Protein AF-A0AAU7AW93-F1 (afdb_monomer_lite)

InterPro domains:
  IPR002575 Aminoglycoside phosphotransferase [PF01636] (5-133)
  IPR011009 Protein kinase-like domain superfamily [SSF56112] (4-154)

pLDDT: mean 82.18, std 22.14, range [33.28, 98.25]

Radius of gyration: 29.1 Å; chains: 1; bounding box: 102×39×60 Å

Sequence (189 aa):
MTFSEWIPGVDPTPRVDDAGQLGRALRDLHDALAAYDGDLANMSDLGNDIERLHSLLRAADDEEAGIIRSLHDRLQMLKDEVFTSALPAQALHGDISLGNQLRTPRGRFWNDFEDTFRGPIHWDVASCVISLTNHGATSDHVRKMLDGFDGTTPTTSGLSFAPTPSTTRYGACTTDSEGATQRSDLSDC

Secondary structure (DSSP, 8-state):
--S----TT---S-----HHHHHHHHHHHHHHHTT--S---BHHHHHHHHHHHHHH---SSHHHHHHHHHHHHHHHHHHHHHHT--SPEEE--S---SSSEEEETTEEEE---TT--EEETHHHHHHHHHHHHHTT--HHHHHHHHHHHHT----------PPP-----PPP-----------------

Structure (mmCIF, N/CA/C/O backbone):
data_AF-A0AAU7AW93-F1
#
_entry.id   AF-A0AAU7AW93-F1
#
loop_
_atom_site.group_PDB
_atom_site.id
_atom_site.type_symbol
_atom_site.label_atom_id
_atom_site.label_alt_id
_atom_site.label_comp_id
_atom_site.label_asym_id
_atom_site.label_entity_id
_atom_site.label_seq_id
_atom_site.pdbx_PDB_ins_code
_atom_site.Cartn_x
_atom_site.Cartn_y
_atom_site.Cartn_z
_atom_site.occupancy
_atom_site.B_iso_or_equiv
_atom_site.auth_seq_id
_atom_site.auth_comp_id
_atom_site.auth_asym_id
_atom_site.auth_atom_id
_atom_site.pdbx_PDB_model_num
ATOM 1 N N . MET A 1 1 ? -26.311 10.430 -2.119 1.00 48.12 1 MET A N 1
ATOM 2 C CA . MET A 1 1 ? -24.975 10.139 -1.565 1.00 48.12 1 MET A CA 1
ATOM 3 C C . MET A 1 1 ? -23.961 10.732 -2.515 1.00 48.12 1 MET A C 1
ATOM 5 O O . MET A 1 1 ? -24.106 10.522 -3.714 1.00 48.12 1 MET A O 1
ATOM 9 N N . THR A 1 2 ? -23.021 11.531 -2.019 1.00 68.88 2 THR A N 1
ATOM 10 C CA . THR A 1 2 ? -21.828 11.878 -2.797 1.00 68.88 2 THR A CA 1
ATOM 11 C C . THR A 1 2 ? -20.848 10.715 -2.697 1.00 68.88 2 THR A C 1
ATOM 13 O O . THR A 1 2 ? -20.822 10.019 -1.685 1.00 68.88 2 THR A O 1
ATOM 16 N N . PHE A 1 3 ? -20.088 10.478 -3.763 1.00 79.44 3 PHE A N 1
ATOM 17 C CA . PHE A 1 3 ? -19.058 9.438 -3.793 1.00 79.44 3 PHE A CA 1
ATOM 18 C C . PHE A 1 3 ? -17.900 9.747 -2.825 1.00 79.44 3 PHE A C 1
ATOM 20 O O . PHE A 1 3 ? -17.292 8.837 -2.278 1.00 79.44 3 PHE A O 1
ATOM 27 N N . SER A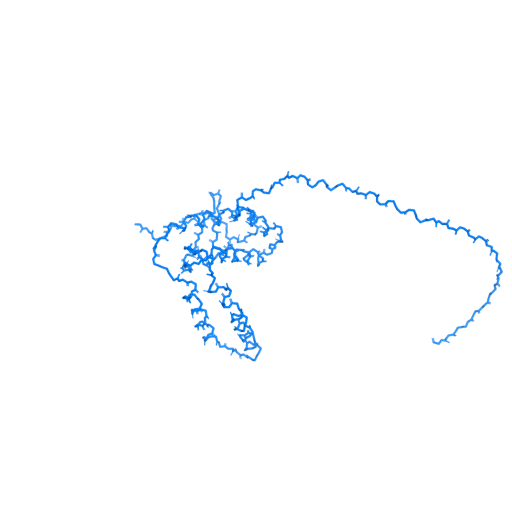 1 4 ? -17.652 11.033 -2.553 1.00 84.94 4 SER A N 1
ATOM 28 C CA . SER A 1 4 ? -16.621 11.501 -1.623 1.00 84.94 4 SER A CA 1
ATOM 29 C C . SER A 1 4 ? -17.152 12.630 -0.735 1.00 84.94 4 SER A C 1
ATOM 31 O O . SER A 1 4 ? -18.084 13.352 -1.114 1.00 84.94 4 SER A O 1
ATOM 33 N N . GLU A 1 5 ? -16.548 12.790 0.441 1.00 90.69 5 GLU A N 1
ATOM 34 C CA . GLU A 1 5 ? -16.788 13.892 1.375 1.00 90.69 5 GLU A CA 1
ATOM 35 C C . GLU A 1 5 ? -15.480 14.657 1.613 1.00 90.69 5 GLU A C 1
ATOM 37 O O . GLU A 1 5 ? -14.407 14.064 1.721 1.00 90.69 5 GLU A O 1
ATOM 42 N N . TRP A 1 6 ? -15.561 15.987 1.684 1.00 91.62 6 TRP A N 1
ATOM 43 C CA . TRP A 1 6 ? -14.415 16.821 2.031 1.00 91.62 6 TRP A CA 1
ATOM 44 C C . TRP A 1 6 ? -14.068 16.670 3.514 1.00 91.62 6 TRP A C 1
ATOM 46 O O . TRP A 1 6 ? -14.914 16.919 4.374 1.00 91.62 6 TRP A O 1
ATOM 56 N N . ILE A 1 7 ? -12.808 16.353 3.817 1.00 91.25 7 ILE A N 1
ATOM 57 C CA . ILE A 1 7 ? -12.314 16.266 5.194 1.00 91.25 7 ILE A CA 1
ATOM 58 C C . ILE A 1 7 ? -11.631 17.593 5.572 1.00 91.25 7 ILE A C 1
ATOM 60 O O . ILE A 1 7 ? -10.541 17.886 5.081 1.00 91.25 7 ILE A O 1
ATOM 64 N N . PRO A 1 8 ? -12.232 18.433 6.438 1.00 92.31 8 PRO A N 1
ATOM 65 C CA . PRO A 1 8 ? -11.615 19.686 6.855 1.00 92.31 8 PRO A CA 1
ATOM 66 C C . PRO A 1 8 ? -10.481 19.459 7.864 1.00 92.31 8 PRO A C 1
ATOM 68 O O . PRO A 1 8 ? -10.518 18.534 8.674 1.00 92.31 8 PRO A O 1
ATOM 71 N N . GLY A 1 9 ? -9.510 20.377 7.883 1.00 91.25 9 GLY A N 1
ATOM 72 C CA . GLY A 1 9 ? -8.446 20.387 8.895 1.00 91.25 9 GLY A CA 1
ATOM 73 C C . GLY A 1 9 ? -7.368 19.320 8.695 1.00 91.25 9 GLY A C 1
ATOM 74 O O . GLY A 1 9 ? -6.761 18.892 9.676 1.00 91.25 9 GLY A O 1
ATOM 75 N N . VAL A 1 10 ? -7.152 18.888 7.450 1.00 92.31 10 VAL A N 1
ATOM 76 C CA . VAL A 1 10 ? -6.040 18.006 7.078 1.00 92.31 10 VAL A CA 1
ATOM 77 C C . VAL A 1 10 ? -4.717 18.767 7.182 1.00 92.31 10 VAL A C 1
ATOM 79 O O . VAL A 1 10 ? -4.594 19.872 6.651 1.00 92.31 10 VAL A O 1
ATOM 82 N N . ASP A 1 11 ? -3.728 18.184 7.862 1.00 88.81 11 ASP A N 1
ATOM 83 C CA . ASP A 1 11 ? -2.334 18.629 7.784 1.00 88.81 11 ASP A CA 1
ATOM 84 C C . ASP A 1 11 ? -1.785 18.266 6.393 1.00 88.81 11 ASP A C 1
ATOM 86 O O . ASP A 1 11 ? -1.672 17.078 6.088 1.00 88.81 11 ASP A O 1
ATOM 90 N N . PRO A 1 12 ? -1.444 19.249 5.540 1.00 83.56 12 PRO A N 1
ATOM 91 C CA . PRO A 1 12 ? -1.062 18.987 4.156 1.00 83.56 12 PRO A CA 1
ATOM 92 C C . PRO A 1 12 ? 0.350 18.410 4.014 1.00 83.56 12 PRO A C 1
ATOM 94 O O . PRO A 1 12 ? 0.774 18.137 2.897 1.00 83.56 12 PRO A O 1
ATOM 97 N N . THR A 1 13 ? 1.120 18.288 5.102 1.00 85.38 13 THR A N 1
ATOM 98 C CA . THR A 1 13 ? 2.504 17.809 5.028 1.00 85.38 13 THR A CA 1
ATOM 99 C C . THR A 1 13 ? 2.590 16.344 5.464 1.00 85.38 13 THR A C 1
ATOM 101 O O . THR A 1 13 ? 2.421 16.062 6.657 1.00 85.38 13 THR A O 1
ATOM 104 N N . PRO A 1 14 ? 2.936 15.411 4.556 1.00 84.00 14 PRO A N 1
ATOM 105 C CA . PRO A 1 14 ? 3.351 14.067 4.937 1.00 84.00 14 PRO A CA 1
ATOM 106 C C . PRO A 1 14 ? 4.563 14.145 5.866 1.00 84.00 14 PRO A C 1
ATOM 108 O O . PRO A 1 14 ? 5.555 14.817 5.571 1.00 84.00 14 PRO A O 1
ATOM 111 N N . ARG A 1 15 ? 4.480 13.498 7.027 1.00 85.44 15 ARG A N 1
ATOM 112 C CA . ARG A 1 15 ? 5.551 13.498 8.027 1.00 85.44 15 ARG A CA 1
ATOM 113 C C . ARG A 1 15 ? 5.658 12.130 8.662 1.00 85.44 15 ARG A C 1
ATOM 115 O O . ARG A 1 15 ? 4.661 11.444 8.862 1.00 85.44 15 ARG A O 1
ATOM 122 N N . VAL A 1 16 ? 6.882 11.771 9.021 1.00 86.12 16 VAL A N 1
ATOM 123 C CA . VAL A 1 16 ? 7.154 10.596 9.843 1.00 86.12 16 VAL A CA 1
ATOM 124 C C . VAL A 1 16 ? 6.838 10.964 11.292 1.00 86.12 16 VAL A C 1
ATOM 126 O O . VAL A 1 16 ? 7.709 11.386 12.049 1.00 86.12 16 VAL A O 1
ATOM 129 N N . ASP A 1 17 ? 5.566 10.868 11.665 1.00 84.06 17 ASP A N 1
ATOM 130 C CA . ASP A 1 17 ? 5.088 11.141 13.016 1.00 84.06 17 ASP A CA 1
ATOM 131 C C . ASP A 1 17 ? 4.221 9.989 13.532 1.00 84.06 17 ASP A C 1
ATOM 133 O O . ASP A 1 17 ? 3.424 9.418 12.795 1.00 84.06 17 ASP A O 1
ATOM 137 N N . ASP A 1 18 ? 4.416 9.616 14.799 1.00 88.44 18 ASP A N 1
ATOM 138 C CA . ASP A 1 18 ? 3.731 8.485 15.444 1.00 88.44 18 ASP A CA 1
ATOM 139 C C . ASP A 1 18 ? 3.583 7.250 14.528 1.00 88.44 18 ASP A C 1
ATOM 141 O O . ASP A 1 18 ? 2.486 6.802 14.187 1.00 88.44 18 ASP A O 1
ATOM 145 N N . ALA A 1 19 ? 4.725 6.689 14.123 1.00 94.88 19 ALA A N 1
ATOM 146 C CA . ALA A 1 19 ? 4.773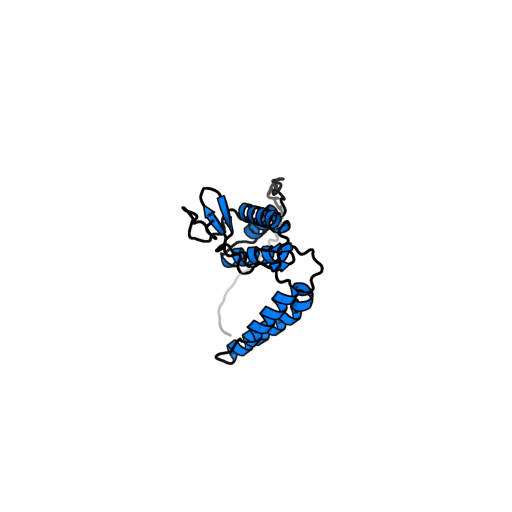 5.531 13.233 1.00 94.88 19 ALA A CA 1
ATOM 147 C C . ALA A 1 19 ? 3.950 4.336 13.762 1.00 94.88 19 ALA A C 1
ATOM 149 O O . ALA A 1 19 ? 3.375 3.590 12.978 1.00 94.88 19 ALA A O 1
ATOM 150 N N . GLY A 1 20 ? 3.811 4.189 15.086 1.00 95.31 20 GLY A N 1
ATOM 151 C CA . GLY A 1 20 ? 2.951 3.161 15.674 1.00 95.31 20 GLY A CA 1
ATOM 152 C C . GLY A 1 20 ? 1.460 3.412 15.450 1.00 95.31 20 GLY A C 1
ATOM 153 O O . GLY A 1 20 ? 0.711 2.463 15.233 1.00 95.31 20 GLY A O 1
ATOM 154 N N . GLN A 1 21 ? 1.007 4.669 15.471 1.00 93.62 21 GLN A N 1
ATOM 155 C CA . GLN A 1 21 ? -0.364 5.011 15.083 1.00 93.62 21 GLN A CA 1
ATOM 156 C C . GLN A 1 21 ? -0.617 4.759 13.599 1.00 93.62 21 GLN A C 1
ATOM 158 O O . GLN A 1 21 ? -1.698 4.289 13.260 1.00 93.62 21 GLN A O 1
ATOM 163 N N . LEU A 1 22 ? 0.367 5.019 12.736 1.00 94.81 22 LEU A N 1
ATOM 164 C CA . LEU A 1 22 ? 0.296 4.649 11.322 1.00 94.81 22 LEU A CA 1
ATOM 165 C C . LEU A 1 22 ? 0.122 3.131 11.147 1.00 94.81 22 LEU A C 1
ATOM 167 O O . LEU A 1 22 ? -0.769 2.714 10.415 1.00 94.81 22 LEU A O 1
ATOM 171 N N . GLY A 1 23 ? 0.900 2.318 11.869 1.00 96.31 23 GLY A N 1
ATOM 172 C CA . GLY A 1 23 ? 0.756 0.858 11.857 1.00 96.31 23 GLY A CA 1
ATOM 173 C C . GLY A 1 23 ? -0.634 0.387 12.293 1.00 96.31 23 GLY A C 1
ATOM 174 O O . GLY A 1 23 ? -1.252 -0.427 11.614 1.00 96.31 23 GLY A O 1
ATOM 175 N N . ARG A 1 24 ? -1.176 0.959 13.378 1.00 96.12 24 ARG A N 1
ATOM 176 C CA . ARG A 1 24 ? -2.549 0.667 13.830 1.00 96.12 24 ARG A CA 1
ATOM 177 C C . ARG A 1 24 ? -3.599 1.065 12.792 1.00 96.12 24 ARG A C 1
ATOM 179 O O . ARG A 1 24 ? -4.479 0.274 12.498 1.00 96.12 24 ARG A O 1
ATOM 186 N N . ALA A 1 25 ? -3.463 2.248 12.191 1.00 95.50 25 ALA A N 1
ATOM 187 C CA . ALA A 1 25 ? -4.377 2.709 11.148 1.00 95.50 25 ALA A CA 1
ATOM 188 C C . ALA A 1 25 ? -4.338 1.821 9.891 1.00 95.50 25 ALA A C 1
ATOM 190 O O . ALA A 1 25 ? -5.352 1.693 9.208 1.00 95.50 25 ALA A O 1
ATOM 191 N N . LEU A 1 26 ? -3.185 1.217 9.577 1.00 97.31 26 LEU A N 1
ATOM 192 C CA . LEU A 1 26 ? -3.065 0.245 8.489 1.00 97.31 26 LEU A CA 1
ATOM 193 C C . LEU A 1 26 ? -3.739 -1.090 8.842 1.00 97.31 26 LEU A C 1
ATOM 195 O O . LEU A 1 26 ? -4.445 -1.650 8.010 1.00 97.31 26 LEU A O 1
ATOM 199 N N . ARG A 1 27 ? -3.590 -1.569 10.084 1.00 97.44 27 ARG A N 1
ATOM 200 C CA . ARG A 1 27 ? -4.337 -2.740 10.574 1.00 97.44 27 ARG A CA 1
ATOM 201 C C . ARG A 1 27 ? -5.846 -2.507 10.497 1.00 97.44 27 ARG A C 1
ATOM 203 O O . ARG A 1 27 ? -6.544 -3.338 9.932 1.00 97.44 27 ARG A O 1
ATOM 210 N N . ASP A 1 28 ? -6.326 -1.380 11.020 1.00 96.56 28 ASP A N 1
ATOM 211 C CA . ASP A 1 28 ? -7.754 -1.040 11.023 1.00 96.56 28 ASP A CA 1
ATOM 212 C C . ASP A 1 28 ? -8.320 -0.995 9.591 1.00 96.56 28 ASP A C 1
ATOM 214 O O . ASP A 1 28 ? -9.455 -1.407 9.348 1.00 96.56 28 ASP A O 1
ATOM 218 N N . LEU A 1 29 ? -7.516 -0.527 8.627 1.00 97.56 29 LEU A N 1
ATOM 219 C CA . LEU A 1 29 ? -7.865 -0.551 7.210 1.00 97.56 29 LEU A CA 1
ATOM 220 C C . LEU A 1 29 ? -7.990 -1.980 6.673 1.00 97.56 29 LEU A C 1
ATOM 222 O O . LEU A 1 29 ? -8.988 -2.291 6.028 1.00 97.56 29 LEU A O 1
ATOM 226 N N . HIS A 1 30 ? -7.008 -2.847 6.931 1.00 98.00 30 HIS A N 1
ATOM 227 C CA . HIS A 1 30 ? -7.064 -4.247 6.497 1.00 98.00 30 HIS A CA 1
ATOM 228 C C . HIS A 1 30 ? -8.235 -4.991 7.135 1.00 98.00 30 HIS A C 1
ATOM 230 O O . HIS A 1 30 ? -8.951 -5.693 6.433 1.00 98.00 30 HIS A O 1
ATOM 236 N N . ASP A 1 31 ? -8.516 -4.770 8.418 1.00 97.06 31 ASP A N 1
ATOM 237 C CA . ASP A 1 31 ? -9.683 -5.362 9.081 1.00 97.06 31 ASP A CA 1
ATOM 238 C C . ASP A 1 31 ? -11.003 -4.918 8.414 1.00 97.06 31 ASP A C 1
ATOM 240 O O . ASP A 1 31 ? -11.921 -5.725 8.249 1.00 97.06 31 ASP A O 1
ATOM 244 N N . ALA A 1 32 ? -11.097 -3.655 7.979 1.00 96.50 32 ALA A N 1
ATOM 245 C CA . ALA A 1 32 ? -12.259 -3.145 7.252 1.00 96.50 32 ALA A CA 1
ATOM 246 C C . ALA A 1 32 ? -12.368 -3.709 5.821 1.00 96.50 32 ALA A C 1
ATOM 248 O O . ALA A 1 32 ? -13.466 -4.053 5.377 1.00 96.50 32 ALA A O 1
ATOM 249 N N . LEU A 1 33 ? -11.247 -3.823 5.101 1.00 97.56 33 LEU A N 1
ATOM 250 C CA . LEU A 1 33 ? -11.201 -4.338 3.729 1.00 97.56 33 LEU A CA 1
ATOM 251 C C . LEU A 1 33 ? -11.364 -5.862 3.651 1.00 97.56 33 LEU A C 1
ATOM 253 O O . LEU A 1 33 ? -11.870 -6.364 2.647 1.00 97.56 33 LEU A O 1
ATOM 257 N N . ALA A 1 34 ? -11.022 -6.605 4.706 1.00 97.00 34 ALA A N 1
ATOM 258 C CA . ALA A 1 34 ? -11.150 -8.062 4.758 1.00 97.00 34 ALA A CA 1
ATOM 259 C C . ALA A 1 34 ? -12.575 -8.555 4.458 1.00 97.00 34 ALA A C 1
ATOM 261 O O . ALA A 1 34 ? -12.755 -9.635 3.893 1.00 97.00 34 ALA A O 1
ATOM 262 N N . ALA A 1 35 ? -13.588 -7.765 4.827 1.00 94.75 35 ALA A N 1
ATOM 263 C CA . ALA A 1 35 ? -14.996 -8.083 4.604 1.00 94.75 35 ALA A CA 1
ATOM 264 C C . ALA A 1 35 ? -15.495 -7.738 3.189 1.00 94.75 35 ALA A C 1
ATOM 266 O O . ALA A 1 35 ? -16.624 -8.089 2.847 1.00 94.75 35 ALA A O 1
ATOM 267 N N . TYR A 1 36 ? -14.697 -7.045 2.372 1.00 96.12 36 TYR A N 1
ATOM 268 C CA . TYR A 1 36 ? -15.091 -6.653 1.024 1.00 96.12 36 TYR A CA 1
ATOM 269 C C . TYR A 1 36 ? -15.009 -7.843 0.058 1.00 96.12 36 TYR A C 1
ATOM 271 O O . TYR A 1 36 ? -13.934 -8.367 -0.254 1.00 96.12 36 TYR A O 1
ATOM 279 N N . ASP A 1 37 ? -16.162 -8.263 -0.455 1.00 94.12 37 ASP A N 1
ATOM 280 C CA . ASP A 1 37 ? -16.337 -9.393 -1.372 1.00 94.12 37 ASP A CA 1
ATOM 281 C C . ASP A 1 37 ? -16.561 -8.967 -2.834 1.00 94.12 37 ASP A C 1
ATOM 283 O O . ASP A 1 37 ? -16.776 -9.816 -3.697 1.00 94.12 37 ASP A O 1
ATOM 287 N N . GLY A 1 38 ? -16.447 -7.668 -3.130 1.00 94.69 38 GLY A N 1
ATOM 288 C CA . GLY A 1 38 ? -16.570 -7.141 -4.487 1.00 94.69 38 GLY A CA 1
ATOM 289 C C . GLY A 1 38 ? -15.505 -7.671 -5.451 1.00 94.69 38 GLY A C 1
ATOM 290 O O . GLY A 1 38 ? -14.457 -8.196 -5.046 1.00 94.69 38 GLY A O 1
ATOM 291 N N . ASP A 1 39 ? -15.806 -7.530 -6.741 1.00 95.88 39 ASP A N 1
ATOM 292 C CA . ASP A 1 39 ? -14.928 -7.941 -7.834 1.00 95.88 39 ASP A CA 1
ATOM 293 C C . ASP A 1 39 ? -13.718 -7.004 -7.923 1.00 95.88 39 ASP A C 1
ATOM 295 O O . ASP A 1 39 ? -13.870 -5.788 -8.032 1.00 95.88 39 ASP A O 1
ATOM 299 N N . LEU A 1 40 ? -12.522 -7.578 -7.825 1.00 97.19 40 LEU A N 1
ATOM 300 C CA . LEU A 1 40 ? -11.244 -6.874 -7.812 1.00 97.19 40 LEU A CA 1
ATOM 301 C C . LEU A 1 40 ? -10.215 -7.716 -8.560 1.00 97.19 40 LEU A C 1
ATOM 303 O O . LEU A 1 40 ? -10.191 -8.942 -8.413 1.00 97.19 40 LEU A O 1
ATOM 307 N N . ALA A 1 41 ? -9.325 -7.039 -9.285 1.00 96.12 41 ALA A N 1
ATOM 308 C CA . ALA A 1 41 ? -8.144 -7.650 -9.884 1.00 96.12 41 ALA A CA 1
ATOM 309 C C . ALA A 1 41 ? -7.310 -8.388 -8.822 1.00 96.12 41 ALA A C 1
ATOM 311 O O . ALA A 1 41 ? -7.328 -8.029 -7.644 1.00 96.12 41 ALA A O 1
ATOM 312 N N . ASN A 1 42 ? -6.578 -9.424 -9.218 1.00 93.94 42 ASN A N 1
ATOM 313 C CA . ASN A 1 42 ? -5.696 -10.182 -8.327 1.00 93.94 42 ASN A CA 1
ATOM 314 C C . ASN A 1 42 ? -4.205 -9.912 -8.618 1.00 93.94 42 ASN A C 1
ATOM 316 O O . ASN A 1 42 ? -3.851 -9.189 -9.546 1.00 93.94 42 ASN A O 1
ATOM 320 N N . MET A 1 43 ? -3.313 -10.533 -7.840 1.00 92.31 43 MET A N 1
ATOM 321 C CA . MET A 1 43 ? -1.855 -10.412 -8.016 1.00 92.31 43 MET A CA 1
ATOM 322 C C . MET A 1 43 ? -1.354 -10.763 -9.427 1.00 92.31 43 MET A C 1
ATOM 324 O O . MET A 1 43 ? -0.402 -10.151 -9.903 1.00 92.31 43 MET A O 1
ATOM 328 N N . SER A 1 44 ? -1.964 -11.739 -10.106 1.00 90.62 44 SER A N 1
ATOM 329 C CA . SER A 1 44 ? -1.580 -12.093 -11.479 1.00 90.62 44 SER A CA 1
ATOM 330 C C . SER A 1 44 ? -2.005 -11.018 -12.478 1.00 90.62 44 SER A C 1
ATOM 332 O O . SER A 1 44 ? -1.234 -10.700 -13.381 1.00 90.62 44 SER A O 1
ATOM 334 N N . ASP A 1 45 ? -3.187 -10.423 -12.297 1.00 93.25 45 ASP A N 1
ATOM 335 C CA . ASP A 1 45 ? -3.648 -9.295 -13.116 1.00 93.25 45 ASP A CA 1
ATOM 336 C C . ASP A 1 45 ? -2.710 -8.089 -12.956 1.00 93.25 45 ASP A C 1
ATOM 338 O O . ASP A 1 45 ? -2.246 -7.537 -13.953 1.00 93.25 45 ASP A O 1
ATOM 342 N N . LEU A 1 46 ? -2.333 -7.762 -11.714 1.00 92.56 46 LEU A N 1
ATOM 343 C CA . LEU A 1 46 ? -1.351 -6.716 -11.415 1.00 92.56 46 LEU A CA 1
ATOM 344 C C . LEU A 1 46 ? 0.008 -6.998 -12.073 1.00 92.56 46 LEU A C 1
ATOM 346 O O . LEU A 1 46 ? 0.604 -6.109 -12.680 1.00 92.56 46 LEU A O 1
ATOM 350 N N . GLY A 1 47 ? 0.492 -8.241 -11.996 1.00 90.94 47 GLY A N 1
ATOM 351 C CA . GLY A 1 47 ? 1.725 -8.656 -12.667 1.00 90.94 47 GLY A CA 1
ATOM 352 C C . GLY A 1 47 ? 1.667 -8.440 -14.184 1.00 90.94 47 GLY A C 1
ATOM 353 O O . GLY A 1 47 ? 2.608 -7.896 -14.766 1.00 90.94 47 GLY A O 1
ATOM 354 N N . ASN A 1 48 ? 0.544 -8.790 -14.817 1.00 91.38 48 ASN A N 1
ATOM 355 C CA . ASN A 1 48 ? 0.326 -8.563 -16.248 1.00 91.38 48 ASN A CA 1
ATOM 356 C C . ASN A 1 48 ? 0.301 -7.066 -16.595 1.00 91.38 48 ASN A C 1
ATOM 358 O O . ASN A 1 48 ? 0.856 -6.660 -17.619 1.00 91.38 48 ASN A O 1
ATOM 362 N N . ASP A 1 49 ? -0.312 -6.232 -15.752 1.00 92.06 49 ASP A N 1
ATOM 363 C CA . ASP A 1 49 ? -0.337 -4.784 -15.955 1.00 92.06 49 ASP A CA 1
ATOM 364 C C . ASP A 1 49 ? 1.048 -4.151 -15.823 1.00 92.06 49 ASP A C 1
ATOM 366 O O . ASP A 1 49 ? 1.411 -3.305 -16.645 1.00 92.06 49 ASP A O 1
ATOM 370 N N . ILE A 1 50 ? 1.865 -4.596 -14.867 1.00 90.12 50 ILE A N 1
ATOM 371 C CA . ILE A 1 50 ? 3.252 -4.134 -14.729 1.00 90.12 50 ILE A CA 1
ATOM 372 C C . ILE A 1 50 ? 4.074 -4.525 -15.966 1.00 90.12 50 ILE A C 1
ATOM 374 O O . ILE A 1 50 ? 4.804 -3.689 -16.505 1.00 90.12 50 ILE A O 1
ATOM 378 N N . GLU A 1 51 ? 3.940 -5.757 -16.468 1.00 89.19 51 GLU A N 1
ATOM 379 C CA . GLU A 1 51 ? 4.613 -6.190 -17.703 1.00 89.19 51 GLU A CA 1
ATOM 380 C C . GLU A 1 51 ? 4.162 -5.365 -18.917 1.00 89.19 51 GLU A C 1
ATOM 382 O O . GLU A 1 51 ? 4.986 -4.938 -19.736 1.00 89.19 51 GLU A O 1
ATOM 387 N N . ARG A 1 52 ? 2.862 -5.062 -19.007 1.00 91.81 52 ARG A N 1
ATOM 388 C CA . ARG A 1 52 ? 2.313 -4.177 -20.037 1.00 91.81 52 ARG A CA 1
ATOM 389 C C . ARG A 1 52 ? 2.903 -2.772 -19.931 1.00 91.81 52 ARG A C 1
ATOM 391 O O . ARG A 1 52 ? 3.367 -2.255 -20.946 1.00 91.81 52 ARG A O 1
ATOM 398 N N . LEU A 1 53 ? 2.914 -2.156 -18.749 1.00 91.38 53 LEU A N 1
ATOM 399 C CA . LEU A 1 53 ? 3.471 -0.815 -18.529 1.00 91.38 53 LEU A CA 1
ATOM 400 C C . LEU A 1 53 ? 4.963 -0.763 -18.862 1.00 91.38 53 LEU A C 1
ATOM 402 O O . LEU A 1 53 ? 5.406 0.156 -19.550 1.00 91.38 53 LEU A O 1
ATOM 406 N N . HIS A 1 54 ? 5.724 -1.781 -18.459 1.00 89.44 54 HIS A N 1
ATOM 407 C CA . HIS A 1 54 ? 7.137 -1.904 -18.803 1.00 89.44 54 HIS A CA 1
ATOM 408 C C . HIS A 1 54 ? 7.355 -1.924 -20.323 1.00 89.44 54 HIS A C 1
ATOM 410 O O . HIS A 1 54 ? 8.194 -1.182 -20.832 1.00 89.44 54 HIS A O 1
ATOM 416 N N . SER A 1 55 ? 6.526 -2.665 -21.071 1.00 88.81 55 SER A N 1
ATOM 417 C CA . SER A 1 55 ? 6.588 -2.710 -22.543 1.00 88.81 55 SER A CA 1
ATOM 418 C C . SER A 1 55 ? 6.300 -1.362 -23.228 1.00 88.81 55 SER A C 1
ATOM 420 O O . SER A 1 55 ? 6.643 -1.164 -24.401 1.00 88.81 55 SER A O 1
ATOM 422 N N . LEU A 1 56 ? 5.674 -0.418 -22.517 1.00 92.75 56 LEU A N 1
ATOM 423 C CA . LEU A 1 56 ? 5.365 0.928 -23.004 1.00 92.75 56 LEU A CA 1
ATOM 424 C C . LEU A 1 56 ? 6.475 1.941 -22.711 1.00 92.75 56 LEU A C 1
ATOM 426 O O . LEU A 1 56 ? 6.493 2.993 -23.350 1.00 92.75 56 LEU A O 1
ATOM 430 N N . LEU A 1 57 ? 7.422 1.628 -21.820 1.00 91.75 57 LEU A N 1
ATOM 431 C CA . LEU A 1 57 ? 8.554 2.507 -21.532 1.00 91.75 57 LEU A CA 1
ATOM 432 C C . LEU A 1 57 ? 9.413 2.710 -22.787 1.00 91.75 57 LEU A C 1
ATOM 434 O O . LEU A 1 57 ? 9.631 1.796 -23.591 1.00 91.75 57 LEU A O 1
ATOM 438 N N . ARG A 1 58 ? 9.884 3.940 -22.983 1.00 92.31 58 ARG A N 1
ATOM 439 C CA . ARG A 1 58 ? 10.744 4.335 -24.102 1.00 92.31 58 ARG A CA 1
ATOM 440 C C . ARG A 1 58 ? 11.925 5.094 -23.525 1.00 92.31 58 ARG A C 1
ATOM 442 O O . ARG A 1 58 ? 11.722 6.141 -22.928 1.00 92.31 58 ARG A O 1
ATOM 449 N N . ALA A 1 59 ? 13.122 4.551 -23.710 1.00 93.81 59 ALA A N 1
ATOM 450 C CA . ALA A 1 59 ? 14.343 5.220 -23.296 1.00 93.81 59 ALA A CA 1
ATOM 451 C C . ALA A 1 59 ? 14.626 6.430 -24.197 1.00 93.81 59 ALA A C 1
ATOM 453 O O . ALA A 1 59 ? 14.496 6.328 -25.422 1.00 93.81 59 ALA A O 1
ATOM 454 N N . ALA A 1 60 ? 15.035 7.543 -23.600 1.00 94.94 60 ALA A N 1
ATOM 455 C CA . ALA A 1 60 ? 15.548 8.713 -24.300 1.00 94.94 60 ALA A CA 1
ATOM 456 C C . ALA A 1 60 ? 17.007 8.520 -24.751 1.00 94.94 60 ALA A C 1
ATOM 458 O O . ALA A 1 60 ? 17.413 9.094 -25.763 1.00 94.94 60 ALA A O 1
ATOM 459 N N . ASP A 1 61 ? 17.773 7.696 -24.032 1.00 97.12 61 ASP A N 1
ATOM 460 C CA . ASP A 1 61 ? 19.183 7.404 -24.294 1.00 97.12 61 ASP A CA 1
ATOM 461 C C . ASP A 1 61 ? 19.606 5.996 -23.815 1.00 97.12 61 ASP A C 1
ATOM 463 O O . ASP A 1 61 ? 18.804 5.205 -23.309 1.00 97.12 61 ASP A O 1
ATOM 467 N N . ASP A 1 62 ? 20.883 5.657 -24.016 1.00 96.56 62 ASP A N 1
ATOM 468 C CA . ASP A 1 62 ? 21.442 4.346 -23.668 1.00 96.56 62 ASP A CA 1
ATOM 469 C C . ASP A 1 62 ? 21.517 4.093 -22.152 1.00 96.56 62 ASP A C 1
ATOM 471 O O . ASP A 1 62 ? 21.446 2.932 -21.724 1.00 96.56 62 ASP A O 1
ATOM 475 N N . GLU A 1 63 ? 21.651 5.148 -21.341 1.00 96.94 63 GLU A N 1
ATOM 476 C CA . GLU A 1 63 ? 21.696 5.051 -19.879 1.00 96.94 63 GLU A CA 1
ATOM 477 C C . GLU A 1 63 ? 20.317 4.662 -19.346 1.00 96.94 63 GLU A C 1
ATOM 479 O O . GLU A 1 63 ? 20.178 3.654 -18.643 1.00 96.94 63 GLU A O 1
ATOM 484 N N . GLU A 1 64 ? 19.276 5.378 -19.771 1.00 95.94 64 GLU A N 1
ATOM 485 C CA . GLU A 1 64 ? 17.894 5.065 -19.423 1.00 95.94 64 GLU A CA 1
ATOM 486 C C . GLU A 1 64 ? 17.487 3.679 -19.942 1.00 95.94 64 GLU A C 1
ATOM 488 O O . GLU A 1 64 ? 16.845 2.901 -19.231 1.00 95.94 64 GLU A O 1
ATOM 493 N N . ALA A 1 65 ? 17.939 3.300 -21.142 1.00 95.00 65 ALA A N 1
ATOM 494 C CA . ALA A 1 65 ? 17.721 1.954 -21.662 1.00 95.00 65 ALA A CA 1
ATOM 495 C C . ALA A 1 65 ? 18.361 0.882 -20.759 1.00 95.00 65 ALA A C 1
ATOM 497 O O . ALA A 1 65 ? 17.796 -0.201 -20.583 1.00 95.00 65 ALA A O 1
ATOM 498 N N . GLY A 1 66 ? 19.529 1.168 -20.176 1.00 96.00 66 GLY A N 1
ATOM 499 C CA . GLY A 1 66 ? 20.179 0.317 -19.178 1.00 96.00 66 GLY A CA 1
ATOM 500 C C . GLY A 1 66 ? 19.361 0.171 -17.897 1.00 96.00 66 GLY A C 1
ATOM 501 O O . GLY A 1 66 ? 19.189 -0.949 -17.409 1.00 96.00 66 GLY A O 1
ATOM 502 N N . ILE A 1 67 ? 18.804 1.273 -17.394 1.00 94.38 67 ILE A N 1
ATOM 503 C CA . ILE A 1 67 ? 17.942 1.285 -16.204 1.00 94.38 67 ILE A CA 1
ATOM 504 C C . ILE A 1 67 ? 16.669 0.468 -16.450 1.00 94.38 67 ILE A C 1
ATOM 506 O O . ILE A 1 67 ? 16.344 -0.410 -15.652 1.00 94.38 67 ILE A O 1
ATOM 510 N N . ILE A 1 68 ? 15.983 0.688 -17.577 1.00 93.75 68 ILE A N 1
ATOM 511 C CA . ILE A 1 68 ? 14.751 -0.033 -17.935 1.00 93.75 68 ILE A CA 1
ATOM 512 C C . ILE A 1 68 ? 14.995 -1.546 -18.022 1.00 93.75 68 ILE A C 1
ATOM 514 O O . ILE A 1 68 ? 14.160 -2.326 -17.555 1.00 93.75 68 ILE A O 1
ATOM 518 N N . ARG A 1 69 ? 16.136 -1.975 -18.584 1.00 93.69 69 ARG A N 1
ATOM 519 C CA . ARG A 1 69 ? 16.528 -3.396 -18.616 1.00 93.69 69 ARG A CA 1
ATOM 520 C C . ARG A 1 69 ? 16.788 -3.949 -17.216 1.00 93.69 69 ARG A C 1
ATOM 522 O O . ARG A 1 69 ? 16.243 -4.986 -16.871 1.00 93.69 69 ARG A O 1
ATOM 529 N N . SER A 1 70 ? 17.543 -3.230 -16.387 1.00 93.19 70 SER A N 1
ATOM 530 C CA . SER A 1 70 ? 17.821 -3.644 -15.005 1.00 93.19 70 SER A CA 1
ATOM 531 C C . SER A 1 70 ? 16.540 -3.797 -14.168 1.00 93.19 70 SER A C 1
ATOM 533 O O . SER A 1 70 ? 16.388 -4.765 -13.420 1.00 93.19 70 SER A O 1
ATOM 535 N N . LEU A 1 71 ? 15.577 -2.882 -14.336 1.00 89.62 71 LEU A N 1
ATOM 536 C CA . LEU A 1 71 ? 14.259 -2.980 -13.703 1.00 89.62 71 LEU A CA 1
ATOM 537 C C . LEU A 1 71 ? 13.480 -4.205 -14.195 1.00 89.62 71 LEU A C 1
ATOM 539 O O . LEU A 1 71 ? 12.879 -4.900 -13.378 1.00 89.62 71 LEU A O 1
ATOM 543 N N . HIS A 1 72 ? 13.526 -4.491 -15.500 1.00 89.94 72 HIS A N 1
ATOM 544 C CA . HIS A 1 72 ? 12.912 -5.689 -16.072 1.00 89.94 72 HIS A CA 1
ATOM 545 C C . HIS A 1 72 ? 13.480 -6.963 -15.453 1.00 89.94 72 HIS A C 1
ATOM 547 O O . HIS A 1 72 ? 12.729 -7.799 -14.958 1.00 89.94 72 HIS A O 1
ATOM 553 N N . ASP A 1 73 ? 14.807 -7.089 -15.447 1.00 92.44 73 ASP A N 1
ATOM 554 C CA . ASP A 1 73 ? 15.494 -8.275 -14.945 1.00 92.44 73 ASP A CA 1
ATOM 555 C C . ASP A 1 73 ? 15.152 -8.503 -13.471 1.00 92.44 73 ASP A C 1
ATOM 557 O O . ASP A 1 73 ? 14.877 -9.625 -13.044 1.00 92.44 73 ASP A O 1
ATOM 561 N N . ARG A 1 74 ? 15.089 -7.422 -12.684 1.00 90.00 74 ARG A N 1
ATOM 562 C CA . ARG A 1 74 ? 14.717 -7.496 -11.271 1.00 90.00 74 ARG A CA 1
ATOM 563 C C . ARG A 1 74 ? 13.257 -7.874 -11.052 1.00 90.00 74 ARG A C 1
ATOM 565 O O . ARG A 1 74 ? 12.985 -8.659 -10.147 1.00 90.00 74 ARG A O 1
ATOM 572 N N . LEU A 1 75 ? 12.341 -7.370 -11.876 1.00 87.50 75 LEU A N 1
ATOM 573 C CA . LEU A 1 75 ? 10.938 -7.781 -11.847 1.00 87.50 75 LEU A CA 1
ATOM 574 C C . LEU A 1 75 ? 10.791 -9.273 -12.175 1.00 87.50 75 LEU A C 1
ATOM 576 O O . LEU A 1 75 ? 10.088 -9.981 -11.461 1.00 87.50 75 LEU A O 1
ATOM 580 N N . GLN A 1 76 ? 11.490 -9.759 -13.205 1.00 89.19 76 GLN A N 1
ATOM 581 C CA . GLN A 1 76 ? 11.452 -11.172 -13.594 1.00 89.19 76 GLN A CA 1
ATOM 582 C C . GLN A 1 76 ? 12.011 -12.084 -12.496 1.00 89.19 76 GLN A C 1
ATOM 584 O O . GLN A 1 76 ? 11.418 -13.120 -12.208 1.00 89.19 76 GLN A O 1
ATOM 589 N N . MET A 1 77 ? 13.093 -11.682 -11.820 1.00 90.31 77 MET A N 1
ATOM 590 C CA . MET A 1 77 ? 13.645 -12.441 -10.687 1.00 90.31 77 MET A CA 1
ATOM 591 C C . MET A 1 77 ? 12.678 -12.557 -9.500 1.00 90.31 77 MET A C 1
ATOM 593 O O . MET A 1 77 ? 12.718 -13.552 -8.784 1.00 90.31 77 MET A O 1
ATOM 597 N N . LEU A 1 78 ? 11.823 -11.554 -9.283 1.00 86.31 78 LEU A N 1
ATOM 598 C CA . LEU A 1 78 ? 10.872 -11.515 -8.167 1.00 86.31 78 LEU A CA 1
ATOM 599 C C . LEU A 1 78 ? 9.490 -12.070 -8.532 1.00 86.31 78 LEU A C 1
ATOM 601 O O . LEU A 1 78 ? 8.621 -12.155 -7.664 1.00 86.31 78 LEU A O 1
ATOM 605 N N . LYS A 1 79 ? 9.267 -12.432 -9.802 1.00 85.38 79 LYS A N 1
ATOM 606 C CA . LYS A 1 79 ? 7.930 -12.710 -10.329 1.00 85.38 79 LYS A CA 1
ATOM 607 C C . LYS A 1 79 ? 7.229 -13.836 -9.573 1.00 85.38 79 LYS A C 1
ATOM 609 O O . LYS A 1 79 ? 6.100 -13.655 -9.118 1.00 85.38 79 LYS A O 1
ATOM 614 N N . ASP A 1 80 ? 7.920 -14.958 -9.400 1.00 84.38 80 ASP A N 1
ATOM 615 C CA . ASP A 1 80 ? 7.367 -16.128 -8.720 1.00 84.38 80 ASP A CA 1
ATOM 616 C C . ASP A 1 80 ? 7.169 -15.856 -7.221 1.00 84.38 80 ASP A C 1
ATOM 618 O O . ASP A 1 80 ? 6.140 -16.211 -6.651 1.00 84.38 80 ASP A O 1
ATOM 622 N N . GLU A 1 81 ? 8.102 -15.154 -6.576 1.00 84.94 81 GLU A N 1
ATOM 623 C CA . GLU A 1 81 ? 8.013 -14.847 -5.144 1.00 84.94 81 GLU A CA 1
ATOM 624 C C . GLU A 1 81 ? 6.843 -13.905 -4.818 1.00 84.94 81 GLU A C 1
ATOM 626 O O . GLU A 1 81 ? 6.125 -14.109 -3.836 1.00 84.94 81 GLU A O 1
ATOM 631 N N . VAL A 1 82 ? 6.627 -12.890 -5.658 1.00 85.44 82 VAL A N 1
ATOM 632 C CA . VAL A 1 82 ? 5.641 -11.833 -5.413 1.00 85.44 82 VAL A CA 1
ATOM 633 C C . VAL A 1 82 ? 4.282 -12.192 -6.009 1.00 85.44 82 VAL A C 1
ATOM 635 O O . VAL A 1 82 ? 3.299 -12.292 -5.277 1.00 85.44 82 VAL A O 1
ATOM 638 N N . PHE A 1 83 ? 4.198 -12.413 -7.323 1.00 86.19 83 PHE A N 1
ATOM 639 C CA . PHE A 1 83 ? 2.909 -12.530 -8.021 1.00 86.19 83 PHE A CA 1
ATOM 640 C C . PHE A 1 83 ? 2.294 -13.928 -7.955 1.00 86.19 83 PHE A C 1
ATOM 642 O O . PHE A 1 83 ? 1.099 -14.071 -8.213 1.00 86.19 83 PHE A O 1
ATOM 649 N N . THR A 1 84 ? 3.074 -14.945 -7.571 1.00 83.69 84 THR A N 1
ATOM 650 C CA . THR A 1 84 ? 2.569 -16.312 -7.332 1.00 83.69 84 THR A CA 1
ATOM 651 C C . THR A 1 84 ? 2.544 -16.693 -5.850 1.00 83.69 84 THR A C 1
ATOM 653 O O . THR A 1 84 ? 2.391 -17.864 -5.500 1.00 83.69 84 THR A O 1
ATOM 656 N N . SER A 1 85 ? 2.668 -15.700 -4.962 1.00 83.25 85 SER A N 1
ATOM 657 C CA . SER A 1 85 ? 2.654 -15.898 -3.515 1.00 83.25 85 SER A CA 1
ATOM 658 C C . SER A 1 85 ? 1.430 -16.695 -3.048 1.00 83.25 85 SER A C 1
ATOM 660 O O . SER A 1 85 ? 0.290 -16.361 -3.366 1.00 83.25 85 SER A O 1
ATOM 662 N N . ALA A 1 86 ? 1.667 -17.726 -2.233 1.00 86.69 86 ALA A N 1
ATOM 663 C CA . ALA A 1 86 ? 0.617 -18.543 -1.617 1.00 86.69 86 ALA A CA 1
ATOM 664 C C . ALA A 1 86 ? 0.059 -17.939 -0.311 1.00 86.69 86 ALA A C 1
ATOM 666 O O . ALA A 1 86 ? -0.686 -18.602 0.415 1.00 86.69 86 ALA A O 1
ATOM 667 N N . LEU A 1 87 ? 0.456 -16.709 0.033 1.00 92.62 87 LEU A N 1
ATOM 668 C CA . LEU A 1 87 ? -0.041 -16.019 1.219 1.00 92.62 87 LEU A CA 1
ATOM 669 C C . LEU A 1 87 ? -1.546 -15.711 1.088 1.00 92.62 87 LEU A C 1
ATOM 671 O O . LEU A 1 87 ? -2.029 -15.480 -0.022 1.00 92.62 87 LEU A O 1
ATOM 675 N N . PRO A 1 88 ? -2.299 -15.665 2.204 1.00 94.44 88 PRO A N 1
ATOM 676 C CA . PRO A 1 88 ? -3.713 -15.308 2.169 1.00 94.44 88 PRO A CA 1
ATOM 677 C C . PRO A 1 88 ? -3.937 -13.939 1.523 1.00 94.44 88 PRO A C 1
ATOM 679 O O . PRO A 1 88 ? -3.306 -12.956 1.918 1.00 94.44 88 PRO A O 1
ATOM 682 N N . ALA A 1 89 ? -4.854 -13.885 0.558 1.00 95.12 89 ALA A N 1
ATOM 683 C CA . ALA A 1 89 ? -5.211 -12.664 -0.151 1.00 95.12 89 ALA A CA 1
ATOM 684 C C . ALA A 1 89 ? -6.528 -12.071 0.367 1.00 95.12 89 ALA A C 1
ATOM 686 O O . ALA A 1 89 ? -7.482 -12.798 0.649 1.00 95.12 89 ALA A O 1
ATOM 687 N N . GLN A 1 90 ? -6.590 -10.745 0.443 1.00 97.12 90 GLN A N 1
ATOM 688 C CA . GLN A 1 90 ? -7.792 -9.963 0.740 1.00 97.12 90 GLN A CA 1
ATOM 689 C C . GLN A 1 90 ? -7.792 -8.671 -0.086 1.00 97.12 90 GLN A C 1
ATOM 691 O O . GLN A 1 90 ? -6.825 -8.418 -0.801 1.00 97.12 90 GLN A O 1
ATOM 696 N N . ALA A 1 91 ? -8.866 -7.879 -0.030 1.00 98.25 91 ALA A N 1
ATOM 697 C CA . ALA A 1 91 ? -8.850 -6.546 -0.630 1.00 98.25 91 ALA A CA 1
ATOM 698 C C . ALA A 1 91 ? -7.814 -5.663 0.087 1.00 98.25 91 ALA A C 1
ATOM 700 O O . ALA A 1 91 ? -7.708 -5.697 1.313 1.00 98.25 91 ALA A O 1
ATOM 701 N N . LEU A 1 92 ? -7.048 -4.903 -0.686 1.00 98.12 92 LEU A N 1
ATOM 702 C CA . LEU A 1 92 ? -5.985 -4.015 -0.221 1.00 98.12 92 LEU A CA 1
ATOM 703 C C . LEU A 1 92 ? -6.245 -2.593 -0.697 1.00 98.12 92 LEU A C 1
ATOM 705 O O . LEU A 1 92 ? -7.024 -2.392 -1.622 1.00 98.12 92 LEU A O 1
ATOM 709 N N . HIS A 1 93 ? -5.549 -1.619 -0.120 1.00 98.19 93 HIS A N 1
ATOM 710 C CA . HIS A 1 93 ? -5.527 -0.276 -0.697 1.00 98.19 93 HIS A CA 1
ATOM 711 C C . HIS A 1 93 ? -4.716 -0.239 -1.995 1.00 98.19 93 HIS A C 1
ATOM 713 O O . HIS A 1 93 ? -5.075 0.480 -2.921 1.00 98.19 93 HIS A O 1
ATOM 719 N N . GLY A 1 94 ? -3.608 -0.985 -2.051 1.00 97.12 94 GLY A N 1
ATOM 720 C CA . GLY A 1 94 ? -2.753 -1.116 -3.231 1.00 97.12 94 GLY A CA 1
ATOM 721 C C . GLY A 1 94 ? -1.689 -0.027 -3.383 1.00 97.12 94 GLY A C 1
ATOM 722 O O . GLY A 1 94 ? -0.594 -0.335 -3.857 1.00 97.12 94 GLY A O 1
ATOM 723 N N . ASP A 1 95 ? -1.953 1.183 -2.879 1.00 97.00 95 ASP A N 1
ATOM 724 C CA . ASP A 1 95 ? -1.045 2.341 -2.919 1.00 97.00 95 ASP A CA 1
ATOM 725 C C . ASP A 1 95 ? -0.905 3.034 -1.547 1.00 97.00 95 ASP A C 1
ATOM 727 O O . ASP A 1 95 ? -1.198 4.216 -1.352 1.00 97.00 95 ASP A O 1
ATOM 731 N N . ILE A 1 96 ? -0.481 2.282 -0.526 1.00 97.31 96 ILE A N 1
ATOM 732 C CA . ILE A 1 96 ? -0.250 2.870 0.801 1.00 97.31 96 ILE A CA 1
ATOM 733 C C . ILE A 1 96 ? 0.937 3.834 0.774 1.00 97.31 96 ILE A C 1
ATOM 735 O O . ILE A 1 96 ? 2.092 3.436 0.609 1.00 97.31 96 ILE A O 1
ATOM 739 N N . SER A 1 97 ? 0.661 5.099 1.088 1.00 95.75 97 SER A N 1
ATOM 740 C CA . SER A 1 97 ? 1.675 6.127 1.296 1.00 95.75 97 SER A CA 1
ATOM 741 C C . SER A 1 97 ? 1.287 7.093 2.421 1.00 95.75 97 SER A C 1
ATOM 743 O O . SER A 1 97 ? 0.127 7.195 2.820 1.00 95.75 97 SER A O 1
ATOM 745 N N . LEU A 1 98 ? 2.262 7.850 2.936 1.00 95.00 98 LEU A N 1
ATOM 746 C CA . LEU A 1 98 ? 1.990 8.960 3.860 1.00 95.00 98 LEU A CA 1
ATOM 747 C C . LEU A 1 98 ? 1.185 10.087 3.191 1.00 95.00 98 LEU A C 1
ATOM 749 O O . LEU A 1 98 ? 0.572 10.880 3.901 1.00 95.00 98 LEU A O 1
ATOM 753 N N . GLY A 1 99 ? 1.214 10.176 1.856 1.00 93.50 99 GLY A N 1
ATOM 754 C CA . GLY A 1 99 ? 0.421 11.133 1.084 1.00 93.50 99 GLY A CA 1
ATOM 755 C C . GLY A 1 99 ? -1.064 10.782 1.078 1.00 93.50 99 GLY A C 1
ATOM 756 O O . GLY A 1 99 ? -1.895 11.677 1.212 1.00 93.50 99 GLY A O 1
ATOM 757 N N . ASN A 1 100 ? -1.374 9.484 1.054 1.00 95.69 100 ASN A N 1
ATOM 758 C CA . ASN A 1 100 ? -2.750 8.980 1.016 1.00 95.69 100 ASN A CA 1
ATOM 759 C C . ASN A 1 100 ? -3.378 8.855 2.415 1.00 95.69 100 ASN A C 1
ATOM 761 O O . ASN A 1 100 ? -4.508 8.396 2.595 1.00 95.69 100 ASN A O 1
ATOM 765 N N . GLN A 1 101 ? -2.644 9.287 3.446 1.00 93.44 101 GLN A N 1
ATOM 766 C CA . GLN A 1 101 ? -3.131 9.338 4.812 1.00 93.44 101 GLN A CA 1
ATOM 767 C C . GLN A 1 101 ? -3.478 10.768 5.230 1.00 93.44 101 GLN A C 1
ATOM 769 O O . GLN A 1 101 ? -2.634 11.562 5.654 1.00 93.44 101 GLN A O 1
ATOM 774 N N . LEU A 1 102 ? -4.770 11.069 5.222 1.00 92.88 102 LEU A N 1
ATOM 775 C CA . LEU A 1 102 ? -5.315 12.340 5.670 1.00 92.88 102 LEU A CA 1
ATOM 776 C C . LEU A 1 102 ? -5.244 12.430 7.197 1.00 92.88 102 LEU A C 1
ATOM 778 O O . LEU A 1 102 ? -6.010 11.797 7.927 1.00 92.88 102 LEU A O 1
ATOM 782 N N . ARG A 1 103 ? -4.306 13.238 7.695 1.00 90.88 103 ARG A N 1
ATOM 783 C CA . ARG A 1 103 ? -4.086 13.474 9.127 1.00 90.88 103 ARG A CA 1
ATOM 784 C C . ARG A 1 103 ? -4.907 14.666 9.595 1.00 90.88 103 ARG A C 1
ATOM 786 O O . ARG A 1 103 ? -4.700 15.780 9.128 1.00 90.88 103 ARG A O 1
ATOM 793 N N . THR A 1 104 ? -5.799 14.449 10.555 1.00 90.00 104 THR A N 1
ATOM 794 C CA . THR A 1 104 ? -6.615 15.508 11.166 1.00 90.00 104 THR A CA 1
ATOM 795 C C . THR A 1 104 ? -6.51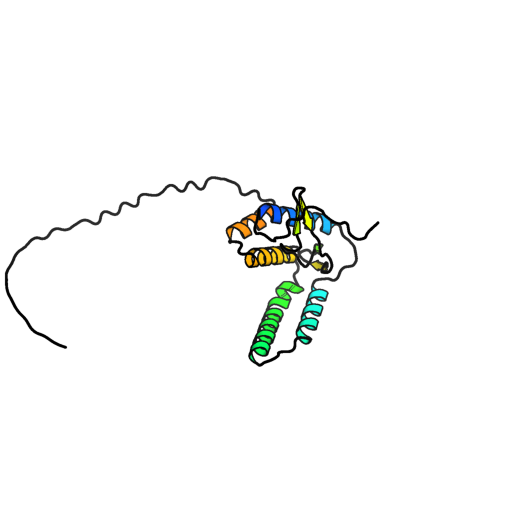7 15.451 12.693 1.00 90.00 104 THR A C 1
ATOM 797 O O . THR A 1 104 ? -6.208 14.393 13.247 1.00 90.00 104 THR A O 1
ATOM 800 N N . PRO A 1 105 ? -6.890 16.522 13.420 1.00 87.75 105 PRO A N 1
ATOM 801 C CA . PRO A 1 105 ? -7.030 16.463 14.878 1.00 87.75 105 PRO A CA 1
ATOM 802 C C . PRO A 1 105 ? -8.036 15.410 15.373 1.00 87.75 105 PRO A C 1
ATOM 804 O O . PRO A 1 105 ? -8.025 15.056 16.548 1.00 87.75 105 PRO A O 1
ATOM 807 N N . ARG A 1 106 ? -8.931 14.932 14.496 1.00 85.62 106 ARG A N 1
ATOM 808 C CA . ARG A 1 106 ? -9.974 13.947 14.814 1.00 85.62 106 ARG A CA 1
ATOM 809 C C . ARG A 1 106 ? -9.552 12.506 14.533 1.00 85.62 106 ARG A C 1
ATOM 811 O O . ARG A 1 106 ? -10.277 11.599 14.927 1.00 85.62 106 ARG A O 1
ATOM 818 N N . GLY A 1 107 ? -8.428 12.296 13.852 1.00 85.94 107 GLY A N 1
ATOM 819 C CA . GLY A 1 107 ? -7.973 10.974 13.438 1.00 85.94 107 GLY A CA 1
ATOM 820 C C . GLY A 1 107 ? -7.310 10.970 12.065 1.00 85.94 107 GLY A C 1
ATOM 821 O O . GLY A 1 107 ? -7.135 12.016 11.431 1.00 85.94 107 GLY A O 1
ATOM 822 N N . ARG A 1 108 ? -6.936 9.765 11.632 1.00 89.62 108 ARG A N 1
ATOM 823 C CA . ARG A 1 108 ? -6.323 9.478 10.332 1.00 89.62 108 ARG A CA 1
ATOM 824 C C . ARG A 1 108 ? -7.359 8.812 9.428 1.00 89.62 108 ARG A C 1
ATOM 826 O O . ARG A 1 108 ? -8.102 7.956 9.898 1.00 89.62 108 ARG A O 1
ATOM 833 N N . PHE A 1 109 ? -7.392 9.204 8.161 1.00 92.44 109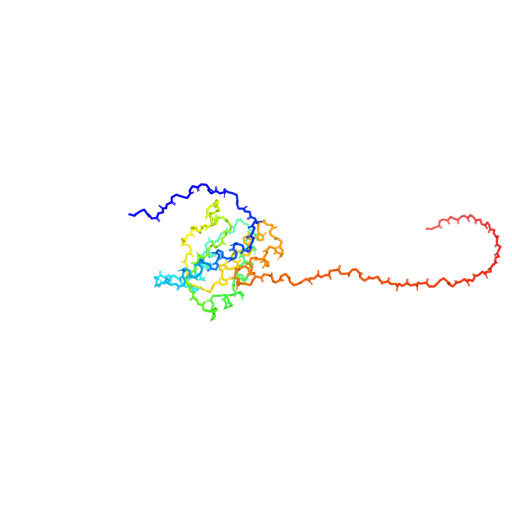 PHE A N 1
ATOM 834 C CA . PHE A 1 109 ? -8.262 8.624 7.138 1.00 92.44 109 PHE A CA 1
ATOM 835 C C . PHE A 1 109 ? -7.422 8.236 5.924 1.00 92.44 109 PHE A C 1
ATOM 837 O O . PHE A 1 109 ? -6.448 8.920 5.623 1.00 92.44 109 PHE A O 1
ATOM 844 N N . TRP A 1 110 ? -7.806 7.166 5.239 1.00 95.38 110 TRP A N 1
ATOM 845 C CA . TRP A 1 110 ? -7.192 6.741 3.980 1.00 95.38 110 TRP A CA 1
ATOM 846 C C . TRP A 1 110 ? -8.011 7.280 2.797 1.00 95.38 110 TRP A C 1
ATOM 848 O O . TRP A 1 110 ? -9.242 7.321 2.886 1.00 95.38 110 TRP A O 1
ATOM 858 N N . ASN A 1 111 ? -7.355 7.725 1.725 1.00 95.06 111 ASN A N 1
ATOM 859 C CA . ASN A 1 111 ? -7.973 8.125 0.450 1.00 95.06 111 ASN A CA 1
ATOM 860 C C . ASN A 1 111 ? -7.266 7.429 -0.733 1.00 95.06 111 ASN A C 1
ATOM 862 O O . ASN A 1 111 ? -6.406 6.603 -0.489 1.00 95.06 111 ASN A O 1
ATOM 866 N N . ASP A 1 112 ? -7.630 7.747 -1.980 1.00 95.25 112 ASP A N 1
ATOM 867 C CA . ASP A 1 112 ? -7.022 7.161 -3.196 1.00 95.25 112 ASP A CA 1
ATOM 868 C C . ASP A 1 112 ? -7.090 5.628 -3.277 1.00 95.25 112 ASP A C 1
ATOM 870 O O . ASP A 1 112 ? -6.101 4.902 -3.259 1.00 95.25 112 ASP A O 1
ATOM 874 N N . PHE A 1 113 ? -8.314 5.109 -3.376 1.00 95.50 113 PHE A N 1
ATOM 875 C CA . PHE A 1 113 ? -8.570 3.671 -3.507 1.00 95.50 113 PHE A CA 1
ATOM 876 C C . PHE A 1 113 ? -8.596 3.176 -4.968 1.00 95.50 113 PHE A C 1
ATOM 878 O O . PHE A 1 113 ? -9.076 2.069 -5.220 1.00 95.50 113 PHE A O 1
ATOM 885 N N . GLU A 1 114 ? -8.134 3.952 -5.950 1.00 95.38 114 GLU A N 1
ATOM 886 C CA . GLU A 1 114 ? -8.142 3.555 -7.368 1.00 95.38 114 GLU A CA 1
ATOM 887 C C . GLU A 1 114 ? -7.296 2.315 -7.675 1.00 95.38 114 GLU A C 1
ATOM 889 O O . GLU A 1 114 ? -7.658 1.554 -8.571 1.00 95.38 114 GLU A O 1
ATOM 894 N N . ASP A 1 115 ? -6.241 2.077 -6.895 1.00 95.75 115 ASP A N 1
ATOM 895 C CA . ASP A 1 115 ? -5.323 0.947 -7.064 1.00 95.75 115 ASP A CA 1
ATOM 896 C C . ASP A 1 115 ? -5.703 -0.259 -6.188 1.00 95.75 115 ASP A C 1
ATOM 898 O O . ASP A 1 115 ? -4.901 -1.165 -5.972 1.00 95.75 115 ASP A O 1
ATOM 902 N N . THR A 1 116 ? -6.942 -0.309 -5.685 1.00 96.94 116 THR A N 1
ATOM 903 C CA . THR A 1 116 ? -7.442 -1.435 -4.879 1.00 96.94 116 THR A CA 1
ATOM 904 C C . THR A 1 116 ? -7.417 -2.733 -5.692 1.00 96.94 116 THR A C 1
ATOM 906 O O . THR A 1 116 ? -8.036 -2.843 -6.751 1.00 96.94 116 THR A O 1
ATOM 909 N N . PHE A 1 117 ? -6.785 -3.772 -5.146 1.00 96.94 117 PHE A N 1
ATOM 910 C CA . PHE A 1 117 ? -6.778 -5.119 -5.720 1.00 96.94 117 PHE A CA 1
ATOM 911 C C . PHE A 1 117 ? -6.760 -6.191 -4.614 1.00 96.94 117 PHE A C 1
ATOM 913 O O . PHE A 1 117 ? -6.671 -5.884 -3.422 1.00 96.94 117 PHE A O 1
ATOM 920 N N . ARG A 1 118 ? -6.878 -7.471 -4.986 1.00 97.38 118 ARG A N 1
ATOM 921 C CA . ARG A 1 118 ? -6.772 -8.622 -4.078 1.00 97.38 118 ARG A CA 1
ATOM 922 C C . ARG A 1 118 ? -5.349 -9.161 -4.012 1.00 97.38 118 ARG A C 1
ATOM 924 O O . ARG A 1 118 ? -4.838 -9.718 -4.986 1.00 97.38 118 ARG A O 1
ATOM 931 N N . GLY A 1 119 ? -4.752 -9.095 -2.828 1.00 96.00 119 GLY A N 1
ATOM 932 C CA . GLY A 1 119 ? -3.399 -9.580 -2.589 1.00 96.00 119 GLY A CA 1
ATOM 933 C C . GLY A 1 119 ? -3.087 -9.805 -1.112 1.00 96.00 119 GLY A C 1
ATOM 934 O O . GLY A 1 119 ? -3.948 -9.612 -0.248 1.00 96.00 119 GLY A O 1
ATOM 935 N N . PRO A 1 120 ? -1.858 -10.241 -0.799 1.00 96.25 120 PRO A N 1
ATOM 936 C CA . PRO A 1 120 ? -1.409 -10.369 0.575 1.00 96.25 120 PRO A CA 1
ATOM 937 C C . PRO A 1 120 ? -1.212 -8.991 1.214 1.00 96.25 120 PRO A C 1
ATOM 939 O O . PRO A 1 120 ? -0.559 -8.125 0.638 1.00 96.25 120 PRO A O 1
ATOM 942 N N . ILE A 1 121 ? -1.669 -8.827 2.459 1.00 97.31 121 ILE A N 1
ATOM 943 C CA . ILE A 1 121 ? -1.529 -7.582 3.251 1.00 97.31 121 ILE A CA 1
ATOM 944 C C . ILE A 1 121 ? -0.102 -7.027 3.314 1.00 97.31 121 ILE A C 1
ATOM 946 O O . ILE A 1 121 ? 0.106 -5.829 3.482 1.00 97.31 121 ILE A O 1
ATOM 950 N N . HIS A 1 122 ? 0.891 -7.899 3.146 1.00 96.00 122 HIS A N 1
ATOM 951 C CA . HIS A 1 122 ? 2.306 -7.555 3.123 1.00 96.00 122 HIS A CA 1
ATOM 952 C C . HIS A 1 122 ? 2.670 -6.587 1.988 1.00 96.00 122 HIS A C 1
ATOM 954 O O . HIS A 1 122 ? 3.659 -5.874 2.124 1.00 96.00 122 HIS A O 1
ATOM 960 N N . TRP A 1 123 ? 1.879 -6.530 0.909 1.00 96.56 123 TRP A N 1
ATOM 961 C CA . TRP A 1 123 ? 2.035 -5.537 -0.155 1.00 96.56 123 TRP A CA 1
ATOM 962 C C . TRP A 1 123 ? 1.892 -4.114 0.394 1.00 96.56 123 TRP A C 1
ATOM 964 O O . TRP A 1 123 ? 2.828 -3.321 0.338 1.00 96.56 123 TRP A O 1
ATOM 974 N N . ASP A 1 124 ? 0.761 -3.832 1.036 1.00 98.19 124 ASP A N 1
ATOM 975 C CA . ASP A 1 124 ? 0.474 -2.544 1.668 1.00 98.19 124 ASP A CA 1
ATOM 976 C C . ASP A 1 124 ? 1.470 -2.216 2.796 1.00 98.19 124 ASP A C 1
ATOM 978 O O . ASP A 1 124 ? 1.895 -1.068 2.949 1.00 98.19 124 ASP A O 1
ATOM 982 N N . VAL A 1 125 ? 1.897 -3.224 3.569 1.00 98.12 125 VAL A N 1
ATOM 983 C CA . VAL A 1 125 ? 2.944 -3.052 4.594 1.00 98.12 125 VAL A CA 1
ATOM 984 C C . VAL A 1 125 ? 4.269 -2.638 3.950 1.00 98.12 125 VAL A C 1
ATOM 986 O O . VAL A 1 125 ? 4.916 -1.710 4.438 1.00 98.12 125 VAL A O 1
ATOM 989 N N . ALA A 1 126 ? 4.671 -3.275 2.847 1.00 97.00 126 ALA A N 1
ATOM 990 C CA . ALA A 1 126 ? 5.884 -2.916 2.120 1.00 97.00 126 ALA A CA 1
ATOM 991 C C . ALA A 1 126 ? 5.803 -1.489 1.553 1.00 97.00 126 ALA A C 1
ATOM 993 O O . ALA A 1 126 ? 6.745 -0.717 1.747 1.00 97.00 126 ALA A O 1
ATOM 994 N N . SER A 1 127 ? 4.673 -1.099 0.952 1.00 97.69 127 SER A N 1
ATOM 995 C CA . SER A 1 127 ? 4.433 0.274 0.477 1.00 97.69 127 SER A CA 1
ATOM 996 C C . SER A 1 127 ? 4.529 1.297 1.615 1.00 97.69 127 SER A C 1
ATOM 998 O O . SER A 1 127 ? 5.204 2.320 1.481 1.00 97.69 127 SER A O 1
ATOM 1000 N N . CYS A 1 128 ? 3.988 0.976 2.795 1.00 97.75 128 CYS A N 1
ATOM 1001 C CA . CYS A 1 128 ? 4.116 1.808 3.992 1.00 97.75 128 CYS A CA 1
ATOM 1002 C C . CYS A 1 128 ? 5.579 1.981 4.440 1.00 97.75 128 CYS A C 1
ATOM 1004 O O . CYS A 1 128 ? 6.014 3.101 4.725 1.00 97.75 128 CYS A O 1
ATOM 1006 N N . VAL A 1 129 ? 6.368 0.895 4.467 1.00 98.19 129 VAL A N 1
ATOM 1007 C CA . VAL A 1 129 ? 7.809 0.952 4.785 1.00 98.19 129 VAL A CA 1
ATOM 1008 C C . VAL A 1 129 ? 8.550 1.830 3.778 1.00 98.19 129 VAL A C 1
ATOM 1010 O O . VAL A 1 129 ? 9.302 2.715 4.187 1.00 98.19 129 VAL A O 1
ATOM 1013 N N . ILE A 1 130 ? 8.311 1.628 2.480 1.00 97.50 130 ILE A N 1
ATOM 1014 C CA . ILE A 1 130 ? 8.925 2.417 1.405 1.00 97.50 130 ILE A CA 1
ATOM 1015 C C . ILE A 1 130 ? 8.577 3.897 1.575 1.00 97.50 130 ILE A C 1
ATOM 1017 O O . ILE A 1 130 ? 9.470 4.747 1.578 1.00 97.50 130 ILE A O 1
ATOM 1021 N N . SER A 1 131 ? 7.299 4.215 1.794 1.00 97.19 131 SER A N 1
ATOM 1022 C CA . SER A 1 131 ? 6.853 5.589 2.007 1.00 97.19 131 SER A CA 1
ATOM 1023 C C . SER A 1 131 ? 7.515 6.216 3.233 1.00 97.19 131 SER A C 1
ATOM 1025 O O . SER A 1 131 ? 7.946 7.365 3.163 1.00 97.19 131 SER A O 1
ATOM 1027 N N . LEU A 1 132 ? 7.627 5.497 4.351 1.00 97.25 132 LEU A N 1
ATOM 1028 C CA . LEU A 1 132 ? 8.325 5.980 5.544 1.00 97.25 132 LEU A CA 1
ATOM 1029 C C . LEU A 1 132 ? 9.798 6.282 5.244 1.00 97.25 132 LEU A C 1
ATOM 1031 O O . LEU A 1 132 ? 10.282 7.372 5.556 1.00 97.25 132 LEU A O 1
ATOM 1035 N N . THR A 1 133 ? 10.510 5.342 4.622 1.00 96.88 133 THR A N 1
ATOM 1036 C CA . THR A 1 133 ? 11.931 5.497 4.285 1.00 96.88 133 THR A CA 1
ATOM 1037 C C . THR A 1 133 ? 12.162 6.678 3.344 1.00 96.88 133 THR A C 1
ATOM 1039 O O . THR A 1 133 ? 13.060 7.482 3.595 1.00 96.88 133 THR A O 1
ATOM 1042 N N . ASN A 1 134 ? 11.305 6.859 2.336 1.00 96.06 134 ASN A N 1
ATOM 1043 C CA . ASN A 1 134 ? 11.371 7.995 1.413 1.00 96.06 134 ASN A CA 1
ATOM 1044 C C . ASN A 1 134 ? 11.164 9.350 2.113 1.00 96.06 134 ASN A C 1
ATOM 1046 O O . ASN A 1 134 ? 11.648 10.370 1.631 1.00 96.06 134 ASN A O 1
ATOM 1050 N N . HIS A 1 135 ? 10.504 9.362 3.275 1.00 95.25 135 HIS A N 1
ATOM 1051 C CA . HIS A 1 135 ? 10.308 10.551 4.110 1.00 95.25 135 HIS A CA 1
ATOM 1052 C C . HIS A 1 135 ? 11.313 10.649 5.273 1.00 95.25 135 HIS A C 1
ATOM 1054 O O . HIS A 1 135 ? 11.092 11.387 6.235 1.00 95.25 135 HIS A O 1
ATOM 1060 N N . GLY A 1 136 ? 12.433 9.923 5.199 1.00 95.75 136 GLY A N 1
ATOM 1061 C CA . GLY A 1 136 ? 13.529 10.022 6.166 1.00 95.75 136 GLY A CA 1
ATOM 1062 C C . GLY A 1 136 ? 13.298 9.257 7.470 1.00 95.75 136 GLY A C 1
ATOM 1063 O O . GLY A 1 136 ? 13.949 9.548 8.476 1.00 95.75 136 GLY A O 1
ATOM 1064 N N . ALA A 1 137 ? 12.384 8.283 7.487 1.00 96.56 137 ALA A N 1
ATOM 1065 C CA . ALA A 1 137 ? 12.183 7.428 8.648 1.00 96.56 137 ALA A CA 1
ATOM 1066 C C . ALA A 1 137 ? 13.443 6.613 8.973 1.00 96.56 137 ALA A C 1
ATOM 1068 O O . ALA A 1 137 ? 14.052 5.981 8.112 1.00 96.56 137 ALA A O 1
ATOM 1069 N N . THR A 1 138 ? 13.801 6.578 10.255 1.00 97.12 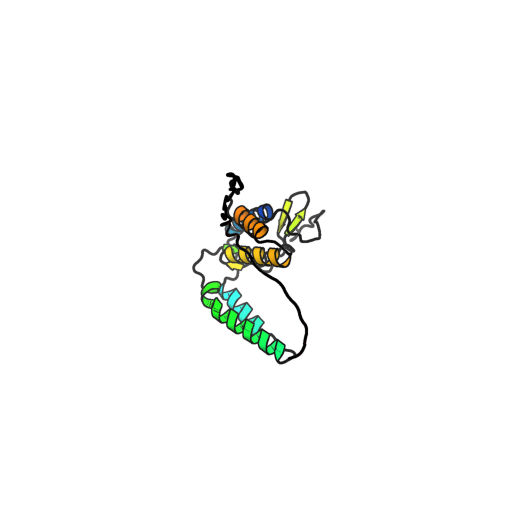138 THR A N 1
ATOM 1070 C CA . THR A 1 138 ? 14.838 5.669 10.768 1.00 97.12 138 THR A CA 1
ATOM 1071 C C . THR A 1 138 ? 14.297 4.246 10.937 1.00 97.12 138 THR A C 1
ATOM 1073 O O . THR A 1 138 ? 13.083 4.033 11.000 1.00 97.12 138 THR A O 1
ATOM 1076 N N . SER A 1 139 ? 15.184 3.266 11.130 1.00 96.75 139 SER A N 1
ATOM 1077 C CA . SER A 1 139 ? 14.790 1.882 11.436 1.00 96.75 139 SER A CA 1
ATOM 1078 C C . SER A 1 139 ? 13.902 1.762 12.682 1.00 96.75 139 SER A C 1
ATOM 1080 O O . SER A 1 139 ? 13.073 0.860 12.759 1.00 96.75 139 SER A O 1
ATOM 1082 N N . ASP A 1 140 ? 14.027 2.679 13.646 1.00 97.25 140 ASP A N 1
ATOM 1083 C CA . ASP A 1 140 ? 13.166 2.704 14.834 1.00 97.25 140 ASP A CA 1
ATOM 1084 C C . ASP A 1 140 ? 11.743 3.162 14.520 1.00 97.25 140 ASP A C 1
ATOM 1086 O O . ASP A 1 140 ? 10.795 2.679 15.138 1.00 97.25 140 ASP A O 1
ATOM 1090 N N . HIS A 1 141 ? 11.571 4.068 13.556 1.00 97.69 141 HIS A N 1
ATOM 1091 C CA . HIS A 1 141 ? 10.244 4.437 13.069 1.00 97.69 141 HIS A CA 1
ATOM 1092 C C . HIS A 1 141 ? 9.597 3.259 12.343 1.00 97.69 141 HIS A C 1
ATOM 1094 O O . HIS A 1 141 ? 8.449 2.934 12.632 1.00 97.69 141 HIS A O 1
ATOM 1100 N N . VAL A 1 142 ? 10.346 2.579 11.467 1.00 97.62 142 VAL A N 1
ATOM 1101 C CA . VAL A 1 142 ? 9.860 1.382 10.765 1.00 97.62 142 VAL A CA 1
ATOM 1102 C C . VAL A 1 142 ? 9.461 0.295 11.763 1.00 97.62 142 VAL A C 1
ATOM 1104 O O . VAL A 1 142 ? 8.361 -0.235 11.668 1.00 97.62 142 VAL A O 1
ATOM 1107 N N . ARG A 1 143 ? 10.291 0.022 12.779 1.00 97.31 143 ARG A N 1
ATOM 1108 C CA . ARG A 1 143 ? 9.954 -0.951 13.828 1.00 97.31 143 ARG A CA 1
ATOM 1109 C C . ARG A 1 143 ? 8.685 -0.571 14.580 1.00 97.31 143 ARG A C 1
ATOM 1111 O O . ARG A 1 143 ? 7.810 -1.407 14.719 1.00 97.31 143 ARG A O 1
ATOM 1118 N N . LYS A 1 144 ? 8.542 0.691 14.998 1.00 97.56 144 LYS A N 1
ATOM 1119 C CA . LYS A 1 144 ? 7.315 1.162 15.660 1.00 97.56 144 LYS A CA 1
ATOM 1120 C C . LYS A 1 144 ? 6.081 1.001 14.774 1.00 97.56 144 LYS A C 1
ATOM 1122 O O . LYS A 1 144 ? 5.016 0.697 15.302 1.00 97.56 144 LYS A O 1
ATOM 1127 N N . MET A 1 145 ? 6.217 1.222 13.464 1.00 97.31 145 MET A N 1
ATOM 1128 C CA . MET A 1 145 ? 5.136 0.980 12.508 1.00 97.31 145 MET A CA 1
ATOM 1129 C C . MET A 1 145 ? 4.755 -0.494 12.469 1.00 97.31 145 MET A C 1
ATOM 1131 O O . MET A 1 145 ? 3.580 -0.796 12.642 1.00 97.31 145 MET A O 1
ATOM 1135 N N . LEU A 1 146 ? 5.730 -1.394 12.345 1.00 98.00 146 LEU A N 1
ATOM 1136 C CA . LEU A 1 146 ? 5.485 -2.836 12.348 1.00 98.00 146 LEU A CA 1
ATOM 1137 C C . LEU A 1 146 ? 4.894 -3.318 13.682 1.00 98.00 146 LEU A C 1
ATOM 1139 O O . LEU A 1 146 ? 3.899 -4.024 13.670 1.00 98.00 146 LEU A O 1
ATOM 1143 N N . ASP A 1 147 ? 5.407 -2.857 14.826 1.00 97.50 147 ASP A N 1
ATOM 1144 C CA . ASP A 1 147 ? 4.867 -3.183 16.156 1.00 97.50 147 ASP A CA 1
ATOM 1145 C C . ASP A 1 147 ? 3.394 -2.748 16.281 1.00 97.50 147 ASP A C 1
ATOM 1147 O O . ASP A 1 147 ? 2.531 -3.501 16.739 1.00 97.50 147 ASP A O 1
ATOM 1151 N N . GLY A 1 148 ? 3.092 -1.521 15.837 1.00 96.50 148 GLY A N 1
ATOM 1152 C CA . GLY A 1 148 ? 1.732 -0.988 15.802 1.00 96.50 148 GLY A CA 1
ATOM 1153 C C . GLY A 1 148 ? 0.826 -1.760 14.846 1.00 96.50 148 GLY A C 1
ATOM 1154 O O . GLY A 1 148 ? -0.334 -2.000 15.182 1.00 96.50 148 GLY A O 1
ATOM 1155 N N . PHE A 1 149 ? 1.361 -2.170 13.694 1.00 97.06 149 PHE A N 1
ATOM 1156 C CA . PHE A 1 149 ? 0.666 -3.013 12.734 1.00 97.06 149 PHE A CA 1
ATOM 1157 C C . PHE A 1 149 ? 0.414 -4.401 13.297 1.00 97.06 149 PHE A C 1
ATOM 1159 O O . PHE A 1 149 ? -0.687 -4.881 13.135 1.00 97.06 149 PHE A O 1
ATOM 1166 N N . ASP A 1 150 ? 1.337 -5.027 14.022 1.00 94.75 150 ASP A N 1
ATOM 1167 C CA . ASP A 1 150 ? 1.177 -6.366 14.607 1.00 94.75 150 ASP A CA 1
ATOM 1168 C C . ASP A 1 150 ? 0.261 -6.380 15.843 1.00 94.75 150 ASP A C 1
ATOM 1170 O O . ASP A 1 150 ? -0.157 -7.442 16.303 1.00 94.75 150 ASP A O 1
ATOM 1174 N N . GLY A 1 151 ? -0.081 -5.206 16.383 1.00 85.69 151 GLY A N 1
ATOM 1175 C CA . GLY A 1 151 ? -0.790 -5.092 17.659 1.00 85.69 151 GLY A CA 1
ATOM 1176 C C . GLY A 1 151 ? 0.104 -5.413 18.861 1.00 85.69 151 GLY A C 1
ATOM 1177 O O . GLY A 1 151 ? -0.386 -5.555 19.983 1.00 85.69 151 GLY A O 1
ATOM 1178 N N . THR A 1 152 ? 1.417 -5.500 18.646 1.00 63.78 152 THR A N 1
ATOM 1179 C CA . THR A 1 152 ? 2.396 -5.699 19.707 1.00 63.78 152 THR A CA 1
ATOM 1180 C C . THR A 1 152 ? 2.679 -4.343 20.333 1.00 63.78 152 THR A C 1
ATOM 1182 O O . THR A 1 152 ? 3.361 -3.498 19.758 1.00 63.78 152 THR A O 1
ATOM 1185 N N . THR A 1 153 ? 2.168 -4.082 21.534 1.00 52.72 153 THR A N 1
ATOM 1186 C CA . THR A 1 153 ? 2.669 -2.942 22.305 1.00 52.72 153 THR A CA 1
ATOM 1187 C C . THR A 1 153 ? 4.141 -3.209 22.617 1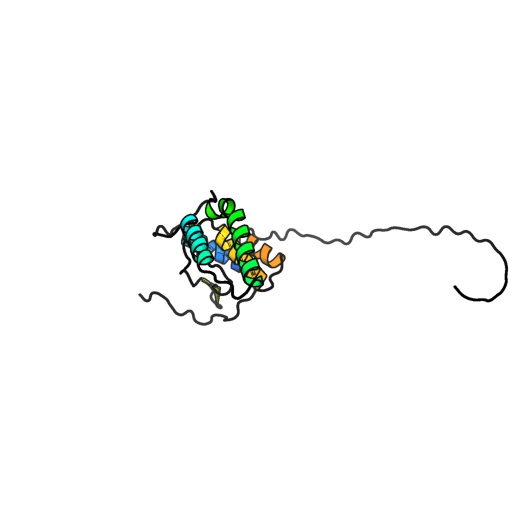.00 52.72 153 THR A C 1
ATOM 1189 O O . THR A 1 153 ? 4.438 -4.268 23.182 1.00 52.72 153 THR A O 1
ATOM 1192 N N . PRO A 1 154 ? 5.079 -2.292 22.302 1.00 48.88 154 PRO A N 1
ATOM 1193 C CA . PRO A 1 154 ? 6.460 -2.463 22.719 1.00 48.88 154 PRO A CA 1
ATOM 1194 C C . PRO A 1 154 ? 6.461 -2.568 24.240 1.00 48.88 154 PRO A C 1
ATOM 1196 O O . PRO A 1 154 ? 6.146 -1.614 24.960 1.00 48.88 154 PRO A O 1
ATOM 1199 N N . THR A 1 155 ? 6.749 -3.769 24.737 1.00 37.84 155 THR A N 1
ATOM 1200 C CA . THR A 1 155 ? 6.852 -3.998 26.169 1.00 37.84 155 THR A CA 1
ATOM 1201 C C . THR A 1 155 ? 8.039 -3.166 26.617 1.00 37.84 155 THR A C 1
ATOM 1203 O O . THR A 1 155 ? 9.181 -3.451 26.264 1.00 37.84 155 THR A O 1
ATOM 1206 N N . THR A 1 156 ? 7.774 -2.103 27.373 1.00 43.78 156 THR A N 1
ATOM 1207 C CA . THR A 1 156 ? 8.819 -1.362 28.079 1.00 43.78 156 THR A CA 1
ATOM 1208 C C . THR A 1 156 ? 9.285 -2.235 29.247 1.00 43.78 156 THR A C 1
ATOM 1210 O O . THR A 1 156 ? 9.035 -1.943 30.410 1.00 43.78 156 THR A O 1
ATOM 1213 N N . SER A 1 157 ? 9.910 -3.369 28.939 1.00 38.97 157 SER A N 1
ATOM 1214 C CA . SER A 1 157 ? 10.679 -4.155 29.893 1.00 38.97 157 SER A CA 1
ATOM 1215 C C . SER A 1 157 ? 12.113 -3.666 29.784 1.00 38.97 157 SER A C 1
ATOM 1217 O O . SER A 1 157 ? 12.760 -3.798 28.749 1.00 38.97 157 SER A O 1
ATOM 1219 N N . GLY A 1 158 ? 12.544 -2.990 30.848 1.00 39.97 158 GLY A N 1
ATOM 1220 C CA . GLY A 1 158 ? 13.729 -2.151 30.898 1.00 39.97 158 GLY A CA 1
ATOM 1221 C C . GLY A 1 158 ? 14.996 -2.795 30.349 1.00 39.97 158 GLY A C 1
ATOM 1222 O O . GLY A 1 158 ? 15.556 -3.711 30.944 1.00 39.97 158 GLY A O 1
ATOM 1223 N N . LEU A 1 159 ? 15.528 -2.195 29.288 1.00 34.91 159 LEU A N 1
ATOM 1224 C CA . LEU A 1 159 ? 16.963 -2.185 29.061 1.00 34.91 159 LEU A CA 1
ATOM 1225 C C . LEU A 1 159 ? 17.560 -1.121 29.983 1.00 34.91 159 LEU A C 1
ATOM 1227 O O . LEU A 1 159 ? 17.677 0.053 29.640 1.00 34.91 159 LEU A O 1
ATOM 1231 N N . SER A 1 160 ? 17.898 -1.549 31.199 1.00 34.62 160 SER A N 1
ATOM 1232 C CA . SER A 1 160 ? 18.874 -0.844 32.019 1.00 34.62 160 SER A CA 1
ATOM 1233 C C . SER A 1 160 ? 20.216 -0.939 31.298 1.00 34.62 160 SER A C 1
ATOM 1235 O O . SER A 1 160 ? 20.858 -1.988 31.291 1.00 34.62 160 SER A O 1
ATOM 1237 N N . PHE A 1 161 ? 20.633 0.150 30.658 1.00 39.44 161 PHE A N 1
ATOM 1238 C CA . PHE A 1 161 ? 22.022 0.307 30.253 1.00 39.44 161 PHE A CA 1
ATOM 1239 C C . PHE A 1 161 ? 22.820 0.661 31.511 1.00 39.44 161 PHE A C 1
ATOM 1241 O O . PHE A 1 161 ? 23.001 1.828 31.854 1.00 39.44 161 PHE A O 1
ATOM 1248 N N . ALA A 1 162 ? 23.243 -0.359 32.255 1.00 35.22 162 ALA A N 1
ATOM 1249 C CA . ALA A 1 162 ? 24.282 -0.183 33.257 1.00 35.22 162 ALA A CA 1
ATOM 1250 C C . ALA A 1 162 ? 25.635 -0.113 32.526 1.00 35.22 162 ALA A C 1
ATOM 1252 O O . ALA A 1 162 ? 25.965 -1.045 31.788 1.00 35.22 162 ALA A O 1
ATOM 1253 N N . PRO A 1 163 ? 26.438 0.951 32.694 1.00 36.53 163 PRO A N 1
ATOM 1254 C CA . PRO A 1 163 ? 27.793 0.958 32.170 1.00 36.53 163 PRO A CA 1
ATOM 1255 C C . PRO A 1 163 ? 28.636 -0.029 32.986 1.00 36.53 163 PRO A C 1
ATOM 1257 O O . PRO A 1 163 ? 28.831 0.144 34.189 1.00 36.53 163 PRO A O 1
ATOM 1260 N N . THR A 1 164 ? 29.146 -1.079 32.348 1.00 37.91 164 THR A N 1
ATOM 1261 C CA . THR A 1 164 ? 30.184 -1.931 32.942 1.00 37.91 164 THR A CA 1
ATOM 1262 C C . THR A 1 164 ? 31.512 -1.170 33.009 1.00 37.91 164 THR A C 1
ATOM 1264 O O . THR A 1 164 ? 31.969 -0.684 31.972 1.00 37.91 164 THR A O 1
ATOM 1267 N N . PRO A 1 165 ? 32.193 -1.104 34.168 1.00 39.53 165 PRO A N 1
ATOM 1268 C CA . PRO A 1 165 ? 33.552 -0.592 34.239 1.00 39.53 165 PRO A CA 1
ATOM 1269 C C . PRO A 1 165 ? 34.527 -1.700 33.824 1.00 39.53 165 PRO A C 1
ATOM 1271 O O . PRO A 1 165 ? 34.797 -2.628 34.587 1.00 39.53 165 PRO A O 1
ATOM 1274 N N . SER A 1 166 ? 35.090 -1.620 32.617 1.00 38.62 166 SER A N 1
ATOM 1275 C CA . SER A 1 166 ? 36.215 -2.479 32.242 1.00 38.62 166 SER A CA 1
ATOM 1276 C C . SER A 1 166 ? 37.503 -1.919 32.843 1.00 38.62 166 SER A C 1
ATOM 1278 O O . SER A 1 166 ? 38.135 -1.009 32.305 1.00 38.62 166 SER A O 1
ATOM 1280 N N . THR A 1 167 ? 37.895 -2.489 33.977 1.00 40.25 167 THR A N 1
ATOM 1281 C CA . THR A 1 167 ? 39.247 -2.364 34.517 1.00 40.25 167 THR A CA 1
ATOM 1282 C C . THR A 1 167 ? 40.188 -3.159 33.618 1.00 40.25 167 THR A C 1
ATOM 1284 O O . THR A 1 167 ? 40.124 -4.382 33.605 1.00 40.25 167 THR A O 1
ATOM 1287 N N . THR A 1 168 ? 41.086 -2.491 32.897 1.00 37.66 168 THR A N 1
ATOM 1288 C CA . THR A 1 168 ? 42.340 -3.114 32.453 1.00 37.66 168 THR A CA 1
ATOM 1289 C C . THR A 1 168 ? 43.486 -2.256 32.960 1.00 37.66 168 THR A C 1
ATOM 1291 O O . THR A 1 168 ? 43.769 -1.181 32.437 1.00 37.66 168 THR A O 1
ATOM 1294 N N . ARG A 1 169 ? 44.121 -2.736 34.033 1.00 37.81 169 ARG A N 1
ATOM 1295 C CA . ARG A 1 169 ? 45.452 -2.302 34.453 1.00 37.81 169 ARG A CA 1
ATOM 1296 C C . ARG A 1 169 ? 46.450 -2.878 33.451 1.00 37.81 169 ARG A C 1
ATOM 1298 O O . ARG A 1 169 ? 46.641 -4.089 33.435 1.00 37.81 169 ARG A O 1
ATOM 1305 N N . TYR A 1 170 ? 47.106 -2.029 32.670 1.00 34.53 170 TYR A N 1
ATOM 1306 C CA . TYR A 1 170 ? 48.412 -2.375 32.117 1.00 34.53 170 TYR A CA 1
ATOM 1307 C C . TYR A 1 170 ? 49.478 -1.946 33.124 1.00 34.53 170 TYR A C 1
ATOM 1309 O O . TYR A 1 170 ? 49.561 -0.780 33.507 1.00 34.53 170 TYR A O 1
ATOM 1317 N N . GLY A 1 171 ? 50.227 -2.933 33.616 1.00 34.12 171 GLY A N 1
ATOM 1318 C CA . GLY A 1 171 ? 51.352 -2.738 34.518 1.00 34.12 171 GLY A CA 1
ATOM 1319 C C . GLY A 1 171 ? 52.518 -2.079 33.790 1.00 34.12 171 GLY A C 1
ATOM 1320 O O . GLY A 1 171 ? 52.931 -2.533 32.726 1.00 34.12 171 GLY A O 1
ATOM 1321 N N . ALA A 1 172 ? 53.050 -1.016 34.386 1.00 34.34 172 ALA A N 1
ATOM 1322 C CA . ALA A 1 172 ? 54.350 -0.476 34.036 1.00 34.34 172 ALA A CA 1
ATOM 1323 C C . ALA A 1 172 ? 55.428 -1.402 34.618 1.00 34.34 172 ALA A C 1
ATOM 1325 O O . ALA A 1 172 ? 55.517 -1.563 35.836 1.00 34.34 172 ALA A O 1
ATOM 1326 N N . CYS A 1 173 ? 56.220 -2.027 33.748 1.00 33.78 173 CYS A N 1
ATOM 1327 C CA . CYS A 1 173 ? 57.478 -2.654 34.128 1.00 33.78 173 CYS A CA 1
ATOM 1328 C C . CYS A 1 173 ? 58.571 -1.590 33.997 1.00 33.78 173 CYS A C 1
ATOM 1330 O O . CYS A 1 173 ? 58.848 -1.101 32.904 1.00 33.78 173 CYS A O 1
ATOM 1332 N N . THR A 1 174 ? 59.126 -1.196 35.134 1.00 36.62 174 THR A N 1
ATOM 1333 C CA . THR A 1 174 ? 60.302 -0.340 35.260 1.00 36.62 174 THR A CA 1
ATOM 1334 C C . THR A 1 174 ? 61.558 -1.144 34.948 1.00 36.62 174 THR A C 1
ATOM 1336 O O . THR A 1 174 ? 61.806 -2.160 35.596 1.00 36.62 174 THR A O 1
ATOM 1339 N N . THR A 1 175 ? 62.390 -0.645 34.040 1.00 40.25 175 THR A N 1
ATOM 1340 C CA . THR A 1 175 ? 63.830 -0.925 34.040 1.00 40.25 175 THR A CA 1
ATOM 1341 C C . THR A 1 175 ? 64.561 0.380 33.777 1.00 40.25 175 THR A C 1
ATOM 1343 O O . THR A 1 175 ? 64.548 0.889 32.658 1.00 40.25 175 THR A O 1
ATOM 1346 N N . ASP A 1 176 ? 65.166 0.909 34.835 1.00 38.09 176 ASP A N 1
ATOM 1347 C CA . ASP A 1 176 ? 66.254 1.872 34.759 1.00 38.09 176 ASP A CA 1
ATOM 1348 C C . ASP A 1 176 ? 67.543 1.131 34.390 1.00 38.09 176 ASP A C 1
ATOM 1350 O O . ASP A 1 176 ? 67.871 0.130 35.029 1.00 38.09 176 ASP A O 1
ATOM 1354 N N . SER A 1 177 ? 68.293 1.659 33.422 1.00 38.59 177 SER A N 1
ATOM 1355 C CA . SER A 1 177 ? 69.747 1.832 33.545 1.00 38.59 177 SER A CA 1
ATOM 1356 C C . SER A 1 177 ? 70.336 2.596 32.351 1.00 38.59 177 SER A C 1
ATOM 1358 O O . SER A 1 177 ? 70.317 2.153 31.211 1.00 38.59 177 SER A O 1
ATOM 1360 N N . GLU A 1 178 ? 70.841 3.785 32.686 1.00 36.12 178 GLU A N 1
ATOM 1361 C CA . GLU A 1 178 ? 72.163 4.320 32.335 1.00 36.12 178 GLU A CA 1
ATOM 1362 C C . GLU A 1 178 ? 72.625 4.397 30.866 1.00 36.12 178 GLU A C 1
ATOM 1364 O O . GLU A 1 178 ? 72.885 3.402 30.202 1.00 36.12 178 GLU A O 1
ATOM 1369 N N . GLY A 1 179 ? 72.999 5.622 30.468 1.00 33.28 179 GLY A N 1
ATOM 1370 C CA . GLY A 1 179 ? 74.355 5.820 29.941 1.00 33.28 179 GLY A CA 1
ATOM 1371 C C . GLY A 1 179 ? 74.516 6.543 28.602 1.00 33.28 179 GLY A C 1
ATOM 1372 O O . GLY A 1 179 ? 74.419 5.940 27.546 1.00 33.28 179 GLY A O 1
ATOM 1373 N N . ALA A 1 180 ? 74.966 7.798 28.707 1.00 37.31 180 ALA A N 1
ATOM 1374 C CA . ALA A 1 180 ? 75.969 8.454 27.856 1.00 37.31 180 ALA A CA 1
ATOM 1375 C C . ALA A 1 180 ? 75.612 8.955 26.430 1.00 37.31 180 ALA A C 1
ATOM 1377 O O . ALA A 1 180 ? 75.610 8.231 25.446 1.00 37.31 180 ALA A O 1
ATOM 1378 N N . THR A 1 181 ? 75.462 10.284 26.359 1.00 38.22 181 THR A N 1
ATOM 1379 C CA . THR A 1 181 ? 76.290 11.241 25.587 1.00 38.22 181 THR A CA 1
ATOM 1380 C C . THR A 1 181 ? 76.575 11.002 24.087 1.00 38.22 181 THR A C 1
ATOM 1382 O O . THR A 1 181 ? 77.358 10.136 23.723 1.00 38.22 181 THR A O 1
ATOM 1385 N N . GLN A 1 182 ? 76.145 11.993 23.283 1.00 40.62 182 GLN A N 1
ATOM 1386 C CA . GLN A 1 182 ? 76.943 12.810 22.331 1.00 40.62 182 GLN A CA 1
ATOM 1387 C C . GLN A 1 182 ? 76.466 12.825 20.857 1.00 40.62 182 GLN A C 1
ATOM 1389 O O . GLN A 1 182 ? 76.298 11.781 20.249 1.00 40.62 182 GLN A O 1
ATOM 1394 N N . ARG A 1 183 ? 76.272 14.068 20.354 1.00 36.66 183 ARG A N 1
ATOM 1395 C CA . ARG A 1 183 ? 76.456 14.678 18.999 1.00 36.66 183 ARG A CA 1
ATOM 1396 C C . ARG A 1 183 ? 76.601 13.720 17.792 1.00 36.66 183 ARG A C 1
ATOM 1398 O O . ARG A 1 183 ? 77.313 12.739 17.894 1.00 36.66 183 ARG A O 1
ATOM 1405 N N . SER A 1 184 ? 76.096 13.969 16.581 1.00 41.12 184 SER A N 1
ATOM 1406 C CA . SER A 1 184 ? 75.998 15.195 15.760 1.00 41.12 184 SER A CA 1
ATOM 1407 C C . SER A 1 184 ? 75.390 14.818 14.391 1.00 41.12 184 SER A C 1
ATOM 1409 O O . SER A 1 184 ? 75.640 13.708 13.943 1.00 41.12 184 SER A O 1
ATOM 1411 N N . ASP A 1 185 ? 74.681 15.768 13.768 1.00 41.53 185 ASP A N 1
ATOM 1412 C CA . ASP A 1 185 ? 74.650 16.168 12.340 1.00 41.53 185 ASP A CA 1
ATOM 1413 C C . ASP A 1 185 ? 74.542 15.176 11.147 1.00 41.53 185 ASP A C 1
ATOM 1415 O O . ASP A 1 185 ? 75.121 14.096 11.141 1.00 41.53 185 ASP A O 1
ATOM 1419 N N . LEU A 1 186 ? 73.932 15.722 10.069 1.00 42.38 186 LEU A N 1
ATOM 1420 C CA . LEU A 1 186 ? 73.944 15.350 8.627 1.00 42.38 186 LEU A CA 1
ATOM 1421 C C . LEU A 1 186 ? 72.925 14.265 8.209 1.00 42.38 186 LEU A C 1
ATOM 1423 O O . LEU A 1 186 ? 72.969 13.144 8.692 1.00 42.38 186 LEU A O 1
ATOM 1427 N N . SER A 1 187 ? 71.861 14.593 7.462 1.00 40.69 187 SER A N 1
ATOM 1428 C CA . SER A 1 187 ? 71.751 14.934 6.020 1.00 40.69 187 SER A CA 1
ATOM 1429 C C . SER A 1 187 ? 71.348 13.727 5.158 1.00 40.69 187 SER A C 1
ATOM 1431 O O . SER A 1 187 ? 72.005 12.696 5.197 1.00 40.69 187 SER A O 1
ATOM 1433 N N . ASP A 1 188 ? 70.286 13.947 4.375 1.00 45.72 188 ASP A N 1
ATOM 1434 C CA . ASP A 1 188 ? 69.880 13.352 3.091 1.00 45.72 188 ASP A CA 1
ATOM 1435 C C . ASP A 1 188 ? 69.882 11.829 2.879 1.00 45.72 188 ASP A C 1
ATOM 1437 O O . ASP A 1 188 ? 70.928 11.184 2.812 1.00 45.72 188 ASP A O 1
ATOM 1441 N N . CYS A 1 189 ? 68.682 11.307 2.593 1.00 43.75 189 CYS A N 1
ATOM 1442 C CA . CYS A 1 189 ? 68.307 10.637 1.335 1.00 43.75 189 CYS A CA 1
ATOM 1443 C C . CYS A 1 189 ? 66.782 10.710 1.157 1.00 43.75 189 CYS A C 1
ATOM 1445 O O . CYS A 1 189 ? 66.067 10.480 2.159 1.00 43.75 189 CYS A O 1
#

Foldseek 3Di:
DDPDDDDPAFDQDLALPQLLLLLLVLLVVCVVQQPDPDDFAALVSVLVVVVVVLVVDDDPDPVSVVVSVVVVVVCVVCVCVASVDPAAKTKHLQQAASNQWGDHPVGIDGDNSPRIHIDHSVNNLVNHLVRCVVNVHDPVSNVSSVCSNVVNDPPPPDPPPDDDDDDDDDDDDDDDDDDDDDDDDDDDD

Organism: NCBI:txid2997339